Protein AF-A0A841CXB6-F1 (afdb_monomer)

Solvent-accessible surface area (backbone atoms only — not comparable to full-atom values): 12988 Å² total; per-residue (Å²): 138,82,82,77,81,77,76,77,78,80,71,72,50,75,74,55,55,37,54,49,45,29,52,53,25,43,50,50,24,47,52,32,46,51,52,44,37,52,47,44,74,73,41,39,69,55,50,54,52,48,56,69,70,42,79,84,60,82,83,46,85,61,47,62,57,48,52,51,51,52,50,52,50,52,51,37,52,51,47,30,51,52,27,46,53,46,25,51,51,32,44,50,56,33,47,51,54,50,32,51,71,49,69,41,73,70,57,70,60,71,66,40,52,79,38,73,73,48,44,75,52,45,63,64,54,52,52,52,51,49,42,59,55,38,64,68,66,88,85,52,61,64,66,49,53,51,49,51,48,51,27,51,50,35,48,51,49,48,51,44,50,70,63,45,46,76,77,71,55,70,102,76,75,85,53,97,80,69,62,45,74,64,53,51,50,39,52,49,51,28,46,52,36,50,52,49,54,54,49,52,49,53,49,41,44,52,52,49,54,52,50,63,71,67,53,75,76,80,75,80,72,79,79,76,79,79,128

Radius of gyration: 25.3 Å; Cα contacts (8 Å, |Δi|>4): 125; chains: 1; bounding box: 65×31×90 Å

Foldseek 3Di:
DDDDDDDPPPPPPPLRVLLVQLLVLLVQLLVLLVVLQVLLVVCVVVLVVVCVVCVPPCPDPVNVVVVVSVVVNVVSVVSNVVSVVSNVVSLLVSLQVLCVLLVHDSDCCVVVCVPVVSVLPSPLVSLVVSQVSLPDDPPCVVVLVVLSCQLSVLVVVLVCQQPVCVVPDDPPDRRVRSSHPVSSVSSVSNSVSSSVSSVSSSVSSVVVVVVVVPPPDPDPDPPPPDD

Structure (mmCIF, N/CA/C/O backbone):
data_AF-A0A841CXB6-F1
#
_entry.id   AF-A0A841CXB6-F1
#
loop_
_atom_site.group_PDB
_atom_site.id
_atom_site.type_symbol
_atom_site.label_atom_id
_atom_site.label_alt_id
_atom_site.label_comp_id
_atom_site.label_asym_id
_atom_site.label_entity_id
_atom_site.label_seq_id
_atom_site.pdbx_PDB_ins_code
_atom_site.Cartn_x
_atom_site.Cartn_y
_atom_site.Cartn_z
_atom_site.occupancy
_atom_site.B_iso_or_equiv
_atom_site.auth_seq_id
_atom_site.auth_comp_id
_atom_site.auth_asym_id
_atom_site.auth_atom_id
_atom_site.pdbx_PDB_model_num
ATOM 1 N N . MET A 1 1 ? 24.562 13.715 49.005 1.00 61.69 1 MET A N 1
ATOM 2 C CA . MET A 1 1 ? 24.557 13.765 47.526 1.00 61.69 1 MET A CA 1
ATOM 3 C C . MET A 1 1 ? 23.561 12.713 47.031 1.00 61.69 1 MET A C 1
ATOM 5 O O . MET A 1 1 ? 23.849 11.531 47.151 1.00 61.69 1 MET A O 1
ATOM 9 N N . ARG A 1 2 ? 22.333 13.095 46.642 1.00 52.81 2 ARG A N 1
ATOM 10 C CA . ARG A 1 2 ? 21.318 12.137 46.152 1.00 52.81 2 ARG A CA 1
ATOM 11 C C . ARG A 1 2 ? 21.554 11.886 44.654 1.00 52.81 2 ARG A C 1
ATOM 13 O O . ARG A 1 2 ? 21.648 12.871 43.925 1.00 52.81 2 ARG A O 1
ATOM 20 N N . PRO A 1 3 ? 21.646 10.629 44.188 1.00 60.81 3 PRO A N 1
ATOM 21 C CA . PRO A 1 3 ? 21.769 10.339 42.764 1.00 60.81 3 PRO A CA 1
ATOM 22 C C . PRO A 1 3 ? 20.497 10.769 42.024 1.00 60.81 3 PRO A C 1
ATOM 24 O O . PRO A 1 3 ? 19.381 10.568 42.509 1.00 60.81 3 PRO A O 1
ATOM 27 N N . ALA A 1 4 ? 20.680 11.399 40.863 1.00 63.72 4 ALA A N 1
ATOM 28 C CA . ALA A 1 4 ? 19.593 11.854 40.009 1.00 63.72 4 ALA A CA 1
ATOM 29 C C . ALA A 1 4 ? 18.746 10.659 39.523 1.00 63.72 4 ALA A C 1
ATOM 31 O O . ALA A 1 4 ? 19.309 9.615 39.180 1.00 63.72 4 ALA A O 1
ATOM 32 N N . PRO A 1 5 ? 17.407 10.787 39.468 1.00 62.31 5 PRO A N 1
ATOM 33 C CA . PRO A 1 5 ? 16.547 9.737 38.944 1.00 62.31 5 PRO A CA 1
ATOM 34 C C . PRO A 1 5 ? 16.865 9.508 37.464 1.00 62.31 5 PRO A C 1
ATOM 36 O O . PRO A 1 5 ? 16.773 10.417 36.638 1.00 62.31 5 PRO A O 1
ATOM 39 N N . SER A 1 6 ? 17.249 8.278 37.130 1.00 65.06 6 SER A N 1
ATOM 40 C CA . SER A 1 6 ? 17.442 7.843 35.755 1.00 65.06 6 SER A CA 1
ATOM 41 C C . SER A 1 6 ? 16.127 8.000 34.988 1.00 65.06 6 SER A C 1
ATOM 43 O O . SER A 1 6 ? 15.095 7.427 35.339 1.00 65.06 6 SER A O 1
ATOM 45 N N . LEU A 1 7 ? 16.158 8.824 33.936 1.00 57.62 7 LEU A N 1
ATOM 46 C CA . LEU A 1 7 ? 15.030 9.000 33.027 1.00 57.62 7 LEU A CA 1
ATOM 47 C C . LEU A 1 7 ? 14.594 7.622 32.502 1.00 57.62 7 LEU A C 1
ATOM 49 O O . LEU A 1 7 ? 15.432 6.878 31.981 1.00 57.62 7 LEU A O 1
ATOM 53 N N . PRO A 1 8 ? 13.304 7.258 32.599 1.00 51.31 8 PRO A N 1
ATOM 54 C CA . PRO A 1 8 ? 12.841 5.987 32.076 1.00 51.31 8 PRO A CA 1
ATOM 55 C C . PRO A 1 8 ? 13.079 5.960 30.563 1.00 51.31 8 PRO A C 1
ATOM 57 O O . PRO A 1 8 ? 12.505 6.764 29.823 1.00 51.31 8 PRO A O 1
ATOM 60 N N . LYS A 1 9 ? 13.914 5.018 30.091 1.00 51.12 9 LYS A N 1
ATOM 61 C CA . LYS A 1 9 ? 13.989 4.652 28.668 1.00 51.12 9 LYS A CA 1
ATOM 62 C C . LYS A 1 9 ? 12.552 4.413 28.211 1.00 51.12 9 LYS A C 1
ATOM 64 O O . LYS A 1 9 ? 11.915 3.469 28.678 1.00 51.12 9 LYS A O 1
ATOM 69 N N . ARG A 1 10 ? 12.026 5.281 27.336 1.00 46.78 10 ARG A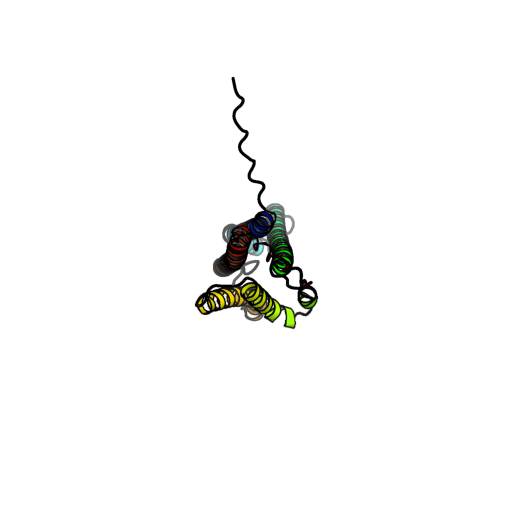 N 1
ATOM 70 C CA . ARG A 1 10 ? 10.719 5.088 26.693 1.00 46.78 10 ARG A CA 1
ATOM 71 C C . ARG A 1 10 ? 10.797 3.797 25.893 1.00 46.78 10 ARG A C 1
ATOM 73 O O . ARG A 1 10 ? 11.183 3.794 24.729 1.00 46.78 10 ARG A O 1
ATOM 80 N N . SER A 1 11 ? 10.445 2.688 26.527 1.00 47.75 11 SER A N 1
ATOM 81 C CA . SER A 1 11 ? 10.222 1.425 25.856 1.00 47.75 11 SER A CA 1
ATOM 82 C C . SER A 1 11 ? 9.078 1.659 24.877 1.00 47.75 11 SER A C 1
ATOM 84 O O . SER A 1 11 ? 7.925 1.874 25.260 1.00 47.75 11 SER A O 1
ATOM 86 N N . ALA A 1 12 ? 9.415 1.719 23.587 1.00 51.19 12 ALA A N 1
ATOM 87 C CA . ALA A 1 12 ? 8.428 1.840 22.531 1.00 51.19 12 ALA A CA 1
ATOM 88 C C . ALA A 1 12 ? 7.421 0.701 22.712 1.00 51.19 12 ALA A C 1
ATOM 90 O O . ALA A 1 12 ? 7.777 -0.486 22.653 1.00 51.19 12 ALA A O 1
ATOM 91 N N . SER A 1 13 ? 6.167 1.069 22.997 1.00 58.00 13 SER A N 1
ATOM 92 C CA . SER A 1 13 ? 5.100 0.087 23.174 1.00 58.00 13 SER A CA 1
ATOM 93 C C . SER A 1 13 ? 5.076 -0.844 21.953 1.00 58.00 13 SER A C 1
ATOM 95 O O . SER A 1 13 ? 5.336 -0.362 20.846 1.00 58.00 13 SER A O 1
ATOM 97 N N . P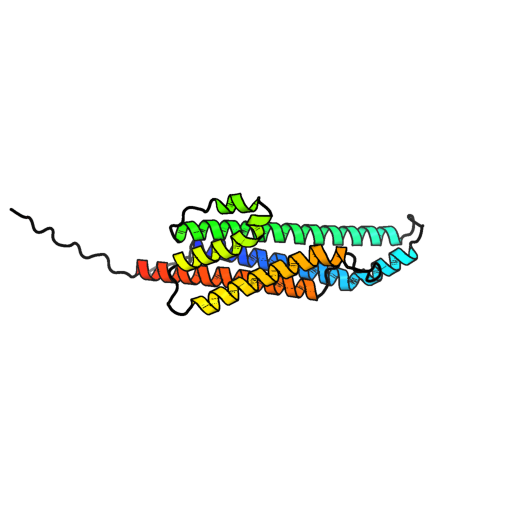RO A 1 14 ? 4.762 -2.143 22.105 1.00 60.53 14 PRO A N 1
ATOM 98 C CA . PRO A 1 14 ? 4.723 -3.089 20.983 1.00 60.53 14 PRO A CA 1
ATOM 99 C C . PRO A 1 14 ? 3.930 -2.572 19.764 1.00 60.53 14 PRO A C 1
ATOM 101 O O . PRO A 1 14 ? 4.287 -2.859 18.629 1.00 60.53 14 PRO A O 1
ATOM 104 N N . ARG A 1 15 ? 2.927 -1.711 20.010 1.00 62.69 15 ARG A N 1
ATOM 105 C CA . ARG A 1 15 ? 2.097 -1.002 19.016 1.00 62.69 15 ARG A CA 1
ATOM 106 C C . ARG A 1 15 ? 2.876 -0.061 18.092 1.00 62.69 15 ARG A C 1
ATOM 108 O O . ARG A 1 15 ? 2.552 0.052 16.920 1.00 62.69 15 ARG A O 1
ATOM 115 N N . GLY A 1 16 ? 3.871 0.645 18.630 1.00 62.12 16 GLY A N 1
ATOM 116 C CA . GLY A 1 16 ? 4.677 1.599 17.865 1.00 62.12 16 GLY A CA 1
ATOM 117 C C . GLY A 1 16 ? 5.715 0.910 16.985 1.00 62.12 16 GLY A C 1
ATOM 118 O O . GLY A 1 16 ? 6.019 1.415 15.912 1.00 62.12 16 GLY A O 1
ATOM 119 N N . ARG A 1 17 ? 6.208 -0.261 17.418 1.00 71.25 17 ARG A N 1
ATOM 120 C CA . ARG A 1 17 ? 7.244 -1.025 16.709 1.00 71.25 17 ARG A CA 1
ATOM 121 C C . ARG A 1 17 ? 6.738 -1.679 15.422 1.00 71.25 17 ARG A C 1
ATOM 123 O O . ARG A 1 17 ? 7.453 -1.667 14.426 1.00 71.25 17 ARG A O 1
ATOM 130 N N . SER A 1 18 ? 5.514 -2.214 15.414 1.00 76.88 18 SER A N 1
ATOM 131 C CA . SER A 1 18 ? 4.939 -2.792 14.190 1.00 76.88 18 SER A CA 1
ATOM 132 C C . SER A 1 18 ? 4.591 -1.716 13.159 1.00 76.88 18 SER A C 1
ATOM 134 O O . SER A 1 18 ? 4.922 -1.869 11.990 1.00 76.88 18 SER A O 1
ATOM 136 N N . ALA A 1 19 ? 4.011 -0.588 13.583 1.00 82.19 19 ALA A N 1
ATOM 137 C CA . ALA A 1 19 ? 3.725 0.531 12.682 1.00 82.19 19 ALA A CA 1
ATOM 138 C C . ALA A 1 19 ? 5.008 1.162 12.104 1.00 82.19 19 ALA A C 1
ATOM 140 O O . ALA A 1 19 ? 5.054 1.467 10.916 1.00 82.19 19 ALA A O 1
ATOM 141 N N . SER A 1 20 ? 6.075 1.307 12.904 1.00 81.06 20 SER A N 1
ATOM 142 C CA . SER A 1 20 ? 7.362 1.810 12.402 1.00 81.06 20 SER A CA 1
ATOM 143 C C . SER A 1 20 ? 8.006 0.876 11.380 1.00 81.06 20 SER A C 1
ATOM 145 O O . SER A 1 20 ? 8.629 1.361 10.442 1.00 81.06 20 SER A O 1
ATOM 147 N N . ALA A 1 21 ? 7.839 -0.442 11.536 1.00 84.62 21 ALA A N 1
ATOM 148 C CA . ALA A 1 21 ? 8.336 -1.413 10.565 1.00 84.62 21 ALA A CA 1
ATOM 149 C C . ALA A 1 21 ? 7.641 -1.257 9.203 1.00 84.62 21 ALA A C 1
ATOM 151 O O . ALA A 1 21 ? 8.316 -1.287 8.180 1.00 84.62 21 ALA A O 1
ATOM 152 N N . VAL A 1 22 ? 6.325 -1.002 9.187 1.00 84.44 22 VAL A N 1
ATOM 153 C CA . VAL A 1 22 ? 5.585 -0.711 7.946 1.00 84.44 22 VAL A CA 1
ATOM 154 C C . VAL A 1 22 ? 6.121 0.553 7.275 1.00 84.44 22 VAL A C 1
ATOM 156 O O . VAL A 1 22 ? 6.383 0.541 6.078 1.00 84.44 22 VAL A O 1
ATOM 159 N N . TYR A 1 23 ? 6.340 1.632 8.031 1.00 88.56 23 TYR A N 1
ATOM 160 C CA . TYR A 1 23 ? 6.874 2.873 7.458 1.00 88.56 23 TYR A CA 1
ATOM 161 C C . TYR A 1 23 ? 8.295 2.707 6.912 1.00 88.56 23 TYR A C 1
ATOM 163 O O . TYR A 1 23 ? 8.591 3.220 5.838 1.00 88.56 23 TYR A O 1
ATOM 171 N N . ALA A 1 24 ? 9.157 1.974 7.621 1.00 87.38 24 ALA A N 1
ATOM 172 C CA . ALA A 1 24 ? 10.512 1.687 7.162 1.00 87.38 24 ALA A CA 1
ATOM 173 C C . ALA A 1 24 ? 10.510 0.840 5.881 1.00 87.38 24 ALA A C 1
ATOM 175 O O . ALA A 1 24 ? 11.250 1.144 4.949 1.00 87.38 24 ALA A O 1
ATOM 176 N N . ALA A 1 25 ? 9.648 -0.179 5.810 1.00 86.25 25 ALA A N 1
ATOM 177 C CA . ALA A 1 25 ? 9.523 -1.024 4.628 1.00 86.25 25 ALA A CA 1
ATOM 178 C C . ALA A 1 25 ? 8.989 -0.241 3.416 1.00 86.25 25 ALA A C 1
ATOM 180 O O . ALA A 1 25 ? 9.591 -0.292 2.347 1.00 86.25 25 ALA A O 1
ATOM 181 N N . LEU A 1 26 ? 7.943 0.575 3.602 1.00 84.81 26 LEU A N 1
ATOM 182 C CA . LEU A 1 26 ? 7.412 1.446 2.546 1.00 84.81 26 LEU A CA 1
ATOM 183 C C . LEU A 1 26 ? 8.457 2.459 2.057 1.00 84.81 26 LEU A C 1
ATOM 185 O O . LEU A 1 26 ? 8.583 2.676 0.855 1.00 84.81 26 LEU A O 1
ATOM 189 N N . ALA A 1 27 ? 9.234 3.055 2.966 1.00 87.25 27 ALA A N 1
ATOM 190 C CA . ALA A 1 27 ? 10.311 3.973 2.598 1.00 87.25 27 ALA A CA 1
ATOM 191 C C . ALA A 1 27 ? 11.413 3.267 1.793 1.00 87.25 27 ALA A C 1
ATOM 193 O O . ALA A 1 27 ? 11.864 3.800 0.780 1.00 87.25 27 ALA A O 1
ATOM 194 N N . ALA A 1 28 ? 11.809 2.057 2.201 1.00 85.06 28 ALA A N 1
ATOM 195 C CA . ALA A 1 28 ? 12.778 1.247 1.469 1.00 85.06 28 ALA A CA 1
ATOM 196 C C . ALA A 1 28 ? 12.264 0.859 0.074 1.00 85.06 28 ALA A C 1
ATOM 198 O O . ALA A 1 28 ? 13.013 0.937 -0.895 1.00 85.06 28 ALA A O 1
ATOM 199 N N . GLN A 1 29 ? 10.982 0.506 -0.043 1.00 86.69 29 GLN A N 1
ATOM 200 C CA . GLN A 1 29 ? 10.341 0.190 -1.319 1.00 86.69 29 GLN A CA 1
ATOM 201 C C . GLN A 1 29 ? 10.316 1.398 -2.262 1.00 86.69 29 GLN A C 1
ATOM 203 O O . GLN A 1 29 ? 10.683 1.273 -3.431 1.00 86.69 29 GLN A O 1
ATOM 208 N N . VAL A 1 30 ? 9.922 2.575 -1.764 1.00 87.56 30 VAL A N 1
ATOM 209 C CA . VAL A 1 30 ? 9.949 3.814 -2.553 1.00 87.56 30 VAL A CA 1
ATOM 210 C C . VAL A 1 30 ? 11.377 4.132 -2.988 1.00 87.56 30 VAL A C 1
ATOM 212 O O . VAL A 1 30 ? 11.598 4.397 -4.162 1.00 87.56 30 VAL A O 1
ATOM 215 N N . ALA A 1 31 ? 12.359 4.040 -2.087 1.00 87.69 31 ALA A N 1
ATOM 216 C CA . ALA A 1 31 ? 13.760 4.289 -2.418 1.00 87.69 31 ALA A CA 1
ATOM 217 C C . ALA A 1 31 ? 14.293 3.324 -3.492 1.00 87.69 31 ALA A C 1
ATOM 219 O O . ALA A 1 31 ? 14.937 3.769 -4.440 1.00 87.69 31 ALA A O 1
ATOM 220 N N . ALA A 1 32 ? 13.986 2.027 -3.381 1.00 84.75 32 ALA A N 1
ATOM 221 C CA . ALA A 1 32 ? 14.370 1.024 -4.372 1.00 84.75 32 ALA A CA 1
ATOM 222 C C . ALA A 1 32 ? 13.720 1.290 -5.740 1.00 84.75 32 ALA A C 1
ATOM 224 O O . ALA A 1 32 ? 14.393 1.224 -6.766 1.00 84.75 32 ALA A O 1
ATOM 225 N N . THR A 1 33 ? 12.437 1.661 -5.754 1.00 84.25 33 THR A N 1
ATOM 226 C CA . THR A 1 33 ? 11.709 1.991 -6.991 1.00 84.25 33 THR A CA 1
ATOM 227 C C . THR A 1 33 ? 12.266 3.259 -7.639 1.00 84.25 33 THR A C 1
ATOM 229 O O . THR A 1 33 ? 12.516 3.278 -8.840 1.00 84.25 33 THR A O 1
ATOM 232 N N . THR A 1 34 ? 12.535 4.304 -6.852 1.00 86.31 34 THR A N 1
ATOM 233 C CA . THR A 1 34 ? 13.183 5.530 -7.339 1.00 86.31 34 THR A CA 1
ATOM 234 C C . THR A 1 34 ? 14.554 5.225 -7.931 1.00 86.31 34 THR A C 1
ATOM 236 O O . THR A 1 34 ? 14.869 5.719 -9.009 1.00 86.31 34 THR A O 1
ATOM 239 N N . ALA A 1 35 ? 15.364 4.397 -7.264 1.00 84.75 35 ALA A N 1
ATOM 240 C CA . ALA A 1 35 ? 16.677 4.007 -7.770 1.00 84.75 35 ALA A CA 1
ATOM 241 C C . ALA A 1 35 ? 16.579 3.279 -9.119 1.00 84.75 35 ALA A C 1
ATOM 243 O O . ALA A 1 35 ? 17.378 3.553 -10.012 1.00 84.75 35 ALA A O 1
ATOM 244 N N . LEU A 1 36 ? 15.581 2.406 -9.286 1.00 83.62 36 LEU A N 1
ATOM 245 C CA . LEU A 1 36 ? 15.319 1.706 -10.542 1.00 83.62 36 LEU A CA 1
ATOM 246 C C . LEU A 1 36 ? 14.917 2.679 -11.665 1.00 83.62 36 LEU A C 1
ATOM 248 O O . LEU A 1 36 ? 15.513 2.638 -12.735 1.00 83.62 36 LEU A O 1
ATOM 252 N N . VAL A 1 37 ? 13.995 3.612 -11.402 1.00 83.06 37 VAL A N 1
ATOM 253 C CA . VAL A 1 37 ? 13.560 4.620 -12.392 1.00 83.06 37 VAL A CA 1
ATOM 254 C C . VAL A 1 37 ? 14.691 5.577 -12.770 1.00 83.06 37 VAL A C 1
ATOM 256 O O . VAL A 1 37 ? 14.871 5.894 -13.943 1.00 83.06 37 VAL A O 1
ATOM 259 N N . VAL A 1 38 ? 15.502 6.017 -11.803 1.00 83.38 38 VAL A N 1
ATOM 260 C CA . VAL A 1 38 ? 16.687 6.844 -12.082 1.00 83.38 38 VAL A CA 1
ATOM 261 C C . VAL A 1 38 ? 17.711 6.060 -12.902 1.00 83.38 38 VAL A C 1
ATOM 263 O O . VAL A 1 38 ? 18.292 6.611 -13.834 1.00 83.38 38 VAL A O 1
ATOM 266 N N . PHE A 1 39 ? 17.923 4.777 -12.595 1.00 80.00 39 PHE A N 1
ATOM 267 C CA . PHE A 1 39 ? 18.812 3.925 -13.380 1.00 80.00 39 PHE A CA 1
ATOM 268 C C . PHE A 1 39 ? 18.330 3.805 -14.830 1.00 80.00 39 PHE A C 1
ATOM 270 O O . PHE A 1 39 ? 19.135 3.983 -15.744 1.00 80.00 39 PHE A O 1
ATOM 277 N N . GLU A 1 40 ? 17.032 3.584 -15.054 1.00 77.19 40 GLU A N 1
ATOM 278 C CA . GLU A 1 40 ? 16.455 3.569 -16.402 1.00 77.19 40 GLU A CA 1
ATOM 279 C C . GLU A 1 40 ? 16.613 4.907 -17.123 1.00 77.19 40 GLU A C 1
ATOM 281 O O . GLU A 1 40 ? 17.065 4.926 -18.264 1.00 77.19 40 GLU A O 1
ATOM 286 N N . ALA A 1 41 ? 16.324 6.027 -16.459 1.00 75.31 41 ALA A N 1
ATOM 287 C CA . ALA A 1 41 ? 16.434 7.350 -17.069 1.00 75.31 41 ALA A CA 1
ATOM 288 C C . ALA A 1 41 ? 17.880 7.697 -17.467 1.00 75.31 41 ALA A C 1
ATOM 290 O O . ALA A 1 41 ? 18.112 8.330 -18.492 1.00 75.31 41 ALA A O 1
ATOM 291 N N . VAL A 1 42 ? 18.867 7.273 -16.669 1.00 76.19 42 VAL A N 1
ATOM 292 C CA . VAL A 1 42 ? 20.286 7.588 -16.902 1.00 76.19 42 VAL A CA 1
ATOM 293 C C . VAL A 1 42 ? 20.947 6.614 -17.882 1.00 76.19 42 VAL A C 1
ATOM 295 O O . VAL A 1 42 ? 21.841 7.006 -18.632 1.00 76.19 42 VAL A O 1
ATOM 298 N N . ARG A 1 43 ? 20.564 5.331 -17.869 1.00 69.62 43 ARG A N 1
ATOM 299 C CA . ARG A 1 43 ? 21.250 4.274 -18.636 1.00 69.62 43 ARG A CA 1
ATOM 300 C C . ARG A 1 43 ? 20.428 3.671 -19.768 1.00 69.62 43 ARG A C 1
ATOM 302 O O . ARG A 1 43 ? 21.036 3.043 -20.630 1.00 69.62 43 ARG A O 1
ATOM 309 N N . GLY A 1 44 ? 19.114 3.878 -19.814 1.00 63.25 44 GLY A N 1
ATOM 310 C CA . GLY A 1 44 ? 18.228 3.326 -20.843 1.00 63.25 44 GLY A CA 1
ATOM 311 C C . GLY A 1 44 ? 18.619 3.768 -22.252 1.00 63.25 44 GLY A C 1
ATOM 312 O O . GLY A 1 44 ? 18.807 2.927 -23.126 1.00 63.25 44 GLY A O 1
ATOM 313 N N . GLU A 1 45 ? 18.887 5.062 -22.453 1.00 61.81 45 GLU A N 1
ATOM 314 C CA . GLU A 1 45 ? 19.333 5.570 -23.760 1.00 61.81 45 GLU A CA 1
ATOM 315 C C . GLU A 1 45 ? 20.710 5.058 -24.188 1.00 61.81 45 GLU A C 1
ATOM 317 O O . GLU A 1 45 ? 21.002 4.959 -25.382 1.00 61.81 45 GLU A O 1
ATOM 322 N N . ARG A 1 46 ? 21.586 4.774 -23.219 1.00 62.69 46 ARG A N 1
ATOM 323 C CA . ARG A 1 46 ? 22.926 4.256 -23.493 1.00 62.69 46 ARG A CA 1
ATOM 324 C C . ARG A 1 46 ? 22.873 2.766 -23.821 1.00 62.69 46 ARG A C 1
ATOM 326 O O . ARG A 1 46 ? 23.505 2.360 -24.786 1.00 62.69 46 ARG A O 1
ATOM 333 N N . LEU A 1 47 ? 22.064 1.990 -23.095 1.00 62.00 47 LEU A N 1
ATOM 334 C CA . LEU A 1 47 ? 21.820 0.578 -23.395 1.00 62.00 47 LEU A CA 1
ATOM 335 C C . LEU A 1 47 ? 21.134 0.398 -24.753 1.00 62.00 47 LEU A C 1
ATOM 337 O O . LEU A 1 47 ? 21.550 -0.457 -25.522 1.00 62.00 47 LEU A O 1
ATOM 341 N N . ALA A 1 48 ? 20.125 1.212 -25.075 1.00 61.62 48 ALA A N 1
ATOM 342 C CA . ALA A 1 48 ? 19.427 1.141 -26.359 1.00 61.62 48 ALA A CA 1
ATOM 343 C C . ALA A 1 48 ? 20.363 1.451 -27.541 1.00 61.62 48 ALA A C 1
ATOM 345 O O . ALA A 1 48 ? 20.340 0.747 -28.550 1.00 61.62 48 ALA A O 1
ATOM 346 N N . ARG A 1 49 ? 21.239 2.457 -27.395 1.00 62.97 49 ARG A N 1
ATOM 347 C CA . ARG A 1 49 ? 22.274 2.775 -28.392 1.00 62.97 49 ARG A CA 1
ATOM 348 C C . ARG A 1 49 ? 23.341 1.691 -28.504 1.00 62.97 49 ARG A C 1
ATOM 350 O O . ARG A 1 49 ? 23.740 1.362 -29.613 1.00 62.97 49 ARG A O 1
ATOM 357 N N . GLU A 1 50 ? 23.790 1.130 -27.384 1.00 62.09 50 GLU A N 1
ATOM 358 C CA . GLU A 1 50 ? 24.792 0.061 -27.376 1.00 62.09 50 GLU A CA 1
ATOM 359 C C . GLU A 1 50 ? 24.223 -1.248 -27.950 1.00 62.09 50 GLU A C 1
ATOM 361 O O . GLU A 1 50 ? 24.912 -1.873 -28.740 1.00 62.09 50 GLU A O 1
ATOM 366 N N . ILE A 1 51 ? 22.964 -1.619 -27.677 1.00 61.47 51 ILE A N 1
ATOM 367 C CA . ILE A 1 51 ? 22.288 -2.794 -28.272 1.00 61.47 51 ILE A C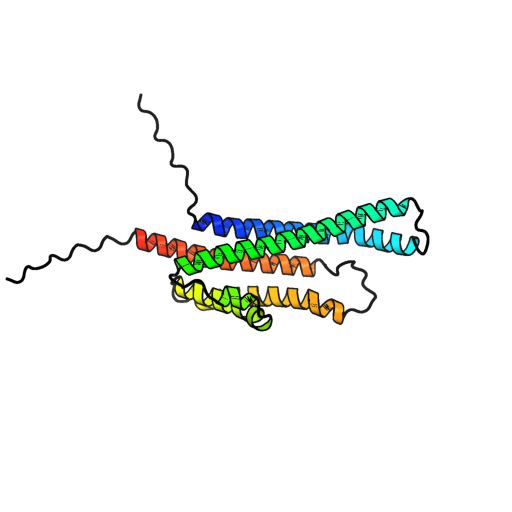A 1
ATOM 368 C C . ILE A 1 51 ? 22.086 -2.621 -29.784 1.00 61.47 51 ILE A C 1
ATOM 370 O O . ILE A 1 51 ? 22.311 -3.563 -30.540 1.00 61.47 51 ILE A O 1
ATOM 374 N N . ALA A 1 52 ? 21.708 -1.421 -30.237 1.00 63.03 52 ALA A N 1
ATOM 375 C CA . ALA A 1 52 ? 21.610 -1.116 -31.665 1.00 63.03 52 ALA A CA 1
ATOM 376 C C . ALA A 1 52 ? 22.983 -1.141 -32.364 1.00 63.03 52 ALA A C 1
ATOM 378 O O . ALA A 1 52 ? 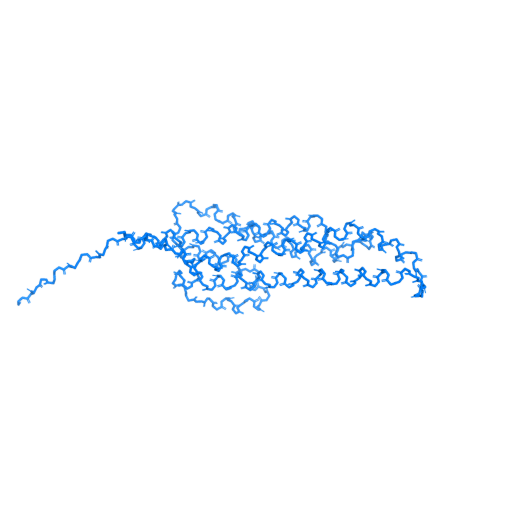23.071 -1.520 -33.529 1.00 63.03 52 ALA A O 1
ATOM 379 N N . ALA A 1 53 ? 24.053 -0.768 -31.652 1.00 63.69 53 ALA A N 1
ATOM 380 C CA . ALA A 1 53 ? 25.424 -0.821 -32.153 1.00 63.69 53 ALA A CA 1
ATOM 381 C C . ALA A 1 53 ? 26.041 -2.231 -32.097 1.00 63.69 53 ALA A C 1
ATOM 383 O O . ALA A 1 53 ? 26.901 -2.542 -32.913 1.00 63.69 53 ALA A O 1
ATOM 384 N N . LEU A 1 54 ? 25.611 -3.088 -31.162 1.00 61.94 54 LEU A N 1
ATOM 385 C CA . LEU A 1 54 ? 26.186 -4.419 -30.937 1.00 61.94 54 LEU A CA 1
ATOM 386 C C . LEU A 1 54 ? 25.702 -5.498 -31.906 1.00 61.94 54 LEU A C 1
ATOM 388 O O . LEU A 1 54 ? 26.079 -6.640 -31.684 1.00 61.94 54 LEU A O 1
ATOM 392 N N . GLY A 1 55 ? 24.867 -5.180 -32.905 1.00 55.84 55 GLY A N 1
ATOM 393 C CA . GLY A 1 55 ? 24.117 -6.109 -33.768 1.00 55.84 55 GLY A CA 1
ATOM 394 C C . GLY A 1 55 ? 24.889 -7.293 -34.384 1.00 55.84 55 GLY A C 1
ATOM 395 O O . GLY A 1 55 ? 25.026 -7.362 -35.600 1.00 55.84 55 GLY A O 1
ATOM 396 N N . GLY A 1 56 ? 25.337 -8.245 -33.559 1.00 55.25 56 GLY A N 1
ATOM 397 C CA . GLY A 1 56 ? 26.047 -9.469 -33.925 1.00 55.25 56 GLY A CA 1
ATOM 398 C C . GLY A 1 56 ? 27.384 -9.751 -33.217 1.00 55.25 56 GLY A C 1
ATOM 399 O O . GLY A 1 56 ? 27.805 -10.901 -33.269 1.00 55.25 56 GLY A O 1
ATOM 400 N N . ASP A 1 57 ? 28.043 -8.795 -32.545 1.00 54.44 57 ASP A N 1
ATOM 401 C CA . ASP A 1 57 ? 29.446 -8.968 -32.100 1.00 54.44 57 ASP A CA 1
ATOM 402 C C . ASP A 1 57 ? 29.593 -9.097 -30.568 1.00 54.44 57 ASP A C 1
ATOM 404 O O . ASP A 1 57 ? 29.589 -8.119 -29.817 1.00 54.44 57 ASP A O 1
ATOM 408 N N . THR A 1 58 ? 29.718 -10.336 -30.081 1.00 56.19 58 THR A N 1
ATOM 409 C CA . THR A 1 58 ? 29.762 -10.686 -28.645 1.00 56.19 58 THR A CA 1
ATOM 410 C C . THR A 1 58 ? 31.127 -10.511 -27.964 1.00 56.19 58 THR A C 1
ATOM 412 O O . THR A 1 58 ? 31.189 -10.552 -26.738 1.00 56.19 58 THR A O 1
ATOM 415 N N . GLU A 1 59 ? 32.209 -10.291 -28.719 1.00 60.28 59 GLU A N 1
ATOM 416 C CA . GLU A 1 59 ? 33.592 -10.175 -28.202 1.00 60.28 59 GLU A CA 1
ATOM 417 C C . GLU A 1 59 ? 34.063 -8.715 -28.014 1.00 60.28 59 GLU A C 1
ATOM 419 O O . GLU A 1 59 ? 35.188 -8.456 -27.586 1.00 60.28 59 GLU A O 1
ATOM 424 N N . ALA A 1 60 ? 33.217 -7.724 -28.318 1.00 61.34 60 ALA A N 1
ATOM 425 C CA . ALA A 1 60 ? 33.595 -6.318 -28.211 1.00 61.34 60 ALA A CA 1
ATOM 426 C C . ALA A 1 60 ? 33.819 -5.886 -26.738 1.00 61.34 60 ALA A C 1
ATOM 428 O O . ALA A 1 60 ? 33.037 -6.265 -25.863 1.00 61.34 60 ALA A O 1
ATOM 429 N N . PRO A 1 61 ? 34.783 -4.986 -26.439 1.00 60.22 61 PRO A N 1
ATOM 430 C CA . PRO A 1 61 ? 35.021 -4.448 -25.088 1.00 60.22 61 PRO A CA 1
ATOM 431 C C . PRO A 1 61 ? 33.783 -3.825 -24.407 1.00 60.22 61 PRO A C 1
ATOM 433 O O . PRO A 1 61 ? 33.735 -3.697 -23.183 1.00 60.22 61 PRO A O 1
ATOM 436 N N . GLY A 1 62 ? 32.763 -3.450 -25.188 1.00 58.31 62 GLY A N 1
ATOM 437 C CA . GLY A 1 62 ? 31.467 -2.972 -24.696 1.00 58.31 62 GLY A CA 1
ATOM 438 C C . GLY A 1 62 ? 30.599 -4.050 -24.030 1.00 58.31 62 GLY A C 1
ATOM 439 O O . GLY A 1 62 ? 29.782 -3.719 -23.172 1.00 58.31 62 GLY A O 1
ATOM 440 N N . ALA A 1 63 ? 30.807 -5.336 -24.333 1.00 58.84 63 ALA A N 1
ATOM 441 C CA . ALA A 1 63 ? 30.020 -6.442 -23.781 1.00 58.84 63 ALA A CA 1
ATOM 442 C C . ALA A 1 63 ? 30.186 -6.581 -22.256 1.00 58.84 63 ALA A C 1
ATOM 444 O O . ALA A 1 63 ? 29.221 -6.852 -21.542 1.00 58.84 63 ALA A O 1
ATOM 445 N N . GLN A 1 64 ? 31.382 -6.308 -21.722 1.00 60.91 64 GLN A N 1
ATOM 446 C CA . GLN A 1 64 ? 31.645 -6.356 -20.279 1.00 60.91 64 GLN A CA 1
ATOM 447 C C . GLN A 1 64 ? 30.958 -5.205 -19.521 1.00 60.91 64 GLN A C 1
ATOM 449 O O . GLN A 1 64 ? 30.471 -5.381 -18.402 1.00 60.91 64 GLN A O 1
ATOM 454 N N . VAL A 1 65 ? 30.868 -4.026 -20.148 1.00 62.66 65 VAL A N 1
ATOM 455 C CA . VAL A 1 65 ? 30.134 -2.865 -19.615 1.00 62.66 65 VAL A CA 1
ATOM 456 C C . VAL A 1 65 ? 28.627 -3.135 -19.622 1.00 62.66 65 VAL A C 1
ATOM 458 O O . VAL A 1 65 ? 27.939 -2.806 -18.649 1.00 62.66 65 VAL A O 1
ATOM 461 N N . LEU A 1 66 ? 28.134 -3.793 -20.674 1.00 63.25 66 LEU A N 1
ATOM 462 C CA . LEU A 1 66 ? 26.744 -4.220 -20.805 1.00 63.25 66 LEU A CA 1
ATOM 463 C C . LEU A 1 66 ? 26.378 -5.287 -19.762 1.00 63.25 66 LEU A C 1
ATOM 465 O O . LEU A 1 66 ? 25.359 -5.152 -19.086 1.00 63.25 66 LEU A O 1
ATOM 469 N N . ALA A 1 67 ? 27.240 -6.286 -19.549 1.00 68.00 67 ALA A N 1
ATOM 470 C CA . ALA A 1 67 ? 27.062 -7.307 -18.515 1.00 68.00 67 ALA A CA 1
ATOM 471 C C . ALA A 1 67 ? 27.024 -6.697 -17.100 1.00 68.00 67 ALA A C 1
ATOM 473 O O . ALA A 1 67 ? 26.169 -7.054 -16.284 1.00 68.00 67 ALA A O 1
ATOM 474 N N . GLY A 1 68 ? 27.891 -5.719 -16.813 1.00 72.06 68 GLY A N 1
ATOM 475 C CA . GLY A 1 68 ? 27.874 -4.984 -15.546 1.00 72.06 68 GLY A CA 1
ATOM 476 C C . GLY A 1 68 ? 26.581 -4.189 -15.338 1.00 72.06 68 GLY A C 1
ATOM 477 O O . GLY A 1 68 ? 25.977 -4.253 -14.267 1.00 72.06 68 GLY A O 1
ATOM 478 N N . ALA A 1 69 ? 26.110 -3.481 -16.367 1.00 67.94 69 ALA A N 1
ATOM 479 C CA . ALA A 1 69 ? 24.859 -2.726 -16.307 1.00 67.94 69 ALA A CA 1
ATOM 480 C C . ALA A 1 69 ? 23.631 -3.641 -16.153 1.00 67.94 69 ALA A C 1
ATOM 482 O O . ALA A 1 69 ? 22.765 -3.352 -15.327 1.00 67.94 69 ALA A O 1
ATOM 483 N N . ALA A 1 70 ? 23.588 -4.763 -16.876 1.00 71.38 70 ALA A N 1
ATO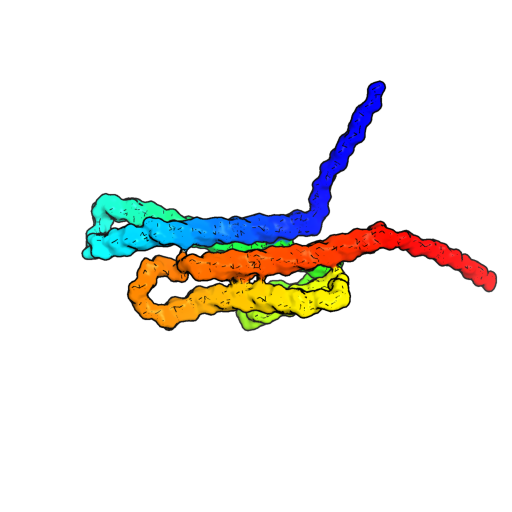M 484 C CA . ALA A 1 70 ? 22.536 -5.770 -16.753 1.00 71.38 70 ALA A CA 1
ATOM 485 C C . ALA A 1 70 ? 22.506 -6.398 -15.349 1.00 71.38 70 ALA A C 1
ATOM 487 O O . ALA A 1 70 ? 21.432 -6.585 -14.779 1.00 71.38 70 ALA A O 1
ATOM 488 N N . THR A 1 71 ? 23.674 -6.650 -14.748 1.00 78.62 71 THR A N 1
ATOM 489 C CA . THR A 1 71 ? 23.775 -7.160 -13.371 1.00 78.62 71 THR A CA 1
ATOM 490 C C . THR A 1 71 ? 23.246 -6.140 -12.360 1.00 78.62 71 THR A C 1
ATOM 492 O O . THR A 1 71 ? 22.445 -6.493 -11.498 1.00 78.62 71 THR A O 1
ATOM 495 N N . VAL A 1 72 ? 23.640 -4.864 -12.468 1.00 78.56 72 VAL A N 1
ATOM 496 C CA . VAL A 1 72 ? 23.138 -3.794 -11.582 1.00 78.56 72 VAL A CA 1
ATOM 497 C C . VAL A 1 72 ? 21.625 -3.646 -11.708 1.00 78.56 72 VAL A C 1
ATOM 499 O O . VAL A 1 72 ? 20.927 -3.563 -10.700 1.00 78.56 72 VAL A O 1
ATOM 502 N N . PHE A 1 73 ? 21.110 -3.665 -12.933 1.00 74.31 73 PHE A N 1
ATOM 503 C CA . PHE A 1 73 ? 19.680 -3.636 -13.196 1.00 74.31 73 PHE A CA 1
ATOM 504 C C . PHE A 1 73 ? 18.950 -4.827 -12.556 1.00 74.31 73 PHE A C 1
ATOM 506 O O . PHE A 1 73 ? 17.989 -4.626 -11.814 1.00 74.31 73 PHE A O 1
ATOM 513 N N . ALA A 1 74 ? 19.441 -6.055 -12.753 1.00 79.25 74 ALA A N 1
ATOM 514 C CA . ALA A 1 74 ? 18.866 -7.252 -12.142 1.00 79.25 74 ALA A CA 1
ATOM 515 C C . ALA A 1 74 ? 18.869 -7.174 -10.605 1.00 79.25 74 ALA A C 1
ATOM 517 O O . ALA A 1 74 ? 17.880 -7.529 -9.963 1.00 79.25 74 ALA A O 1
ATOM 518 N N . LEU A 1 75 ? 19.945 -6.651 -10.007 1.00 82.62 75 LEU A N 1
ATOM 519 C CA . LEU A 1 75 ? 20.032 -6.418 -8.565 1.00 82.62 75 LEU A CA 1
ATOM 520 C C . LEU A 1 75 ? 19.017 -5.374 -8.081 1.00 82.62 75 LEU A C 1
ATOM 522 O O . LEU A 1 75 ? 18.411 -5.573 -7.031 1.00 82.62 75 LEU A O 1
ATOM 526 N N . LEU A 1 76 ? 18.792 -4.291 -8.832 1.00 80.69 76 LEU A N 1
ATOM 527 C CA . LEU A 1 76 ? 17.779 -3.282 -8.500 1.00 80.69 76 LEU A CA 1
ATOM 528 C C . LEU A 1 76 ? 16.359 -3.853 -8.583 1.00 80.69 76 LEU A C 1
ATOM 530 O O . LEU A 1 76 ? 15.552 -3.599 -7.690 1.00 80.69 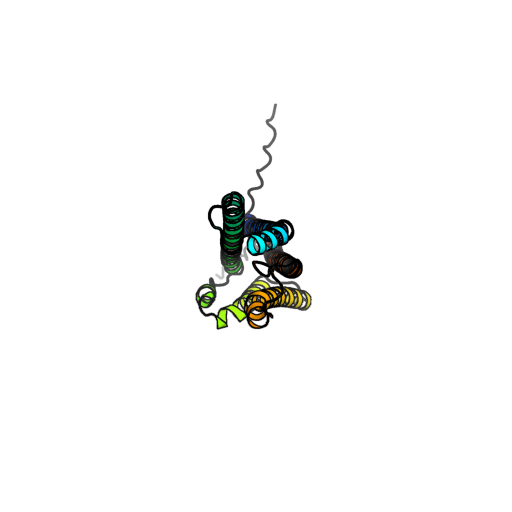76 LEU A O 1
ATOM 534 N N . VAL A 1 77 ? 16.066 -4.671 -9.599 1.00 79.69 77 VAL A N 1
ATOM 535 C CA . VAL A 1 77 ? 14.780 -5.377 -9.726 1.00 79.69 77 VAL A CA 1
ATOM 536 C C . VAL A 1 77 ? 14.574 -6.345 -8.558 1.00 79.69 77 VAL A C 1
ATOM 538 O O . VAL A 1 77 ? 13.525 -6.318 -7.912 1.00 79.69 77 VAL A O 1
ATOM 541 N N . LEU A 1 78 ? 15.583 -7.156 -8.227 1.00 82.44 78 LEU A N 1
ATOM 542 C CA . LEU A 1 78 ? 15.550 -8.059 -7.071 1.00 82.44 78 LEU A CA 1
ATOM 543 C C . LEU A 1 78 ? 15.350 -7.295 -5.758 1.00 82.44 78 LEU A C 1
ATOM 545 O O . LEU A 1 78 ? 14.560 -7.718 -4.914 1.00 82.44 78 LEU A O 1
ATOM 549 N N . LEU A 1 79 ? 16.016 -6.151 -5.589 1.00 81.81 79 LEU A N 1
ATOM 550 C CA . LEU A 1 79 ? 15.869 -5.296 -4.414 1.00 81.81 79 LEU A CA 1
ATOM 551 C C . LEU A 1 79 ? 14.461 -4.688 -4.321 1.00 81.81 79 LEU A C 1
ATOM 553 O O . LEU A 1 79 ? 13.866 -4.674 -3.241 1.00 81.81 79 LEU A O 1
ATOM 557 N N . ALA A 1 80 ? 13.897 -4.218 -5.435 1.00 77.50 80 ALA A N 1
ATOM 558 C CA . ALA A 1 80 ? 12.528 -3.708 -5.492 1.00 77.50 80 ALA A CA 1
ATOM 559 C C . ALA A 1 80 ? 11.501 -4.807 -5.156 1.00 77.50 80 ALA A C 1
ATOM 561 O O . ALA A 1 80 ? 10.575 -4.585 -4.371 1.00 77.50 80 ALA A O 1
ATOM 562 N N . ALA A 1 81 ? 11.701 -6.024 -5.668 1.00 77.62 81 ALA A N 1
ATOM 563 C CA . ALA A 1 81 ? 10.868 -7.177 -5.336 1.00 77.62 81 ALA A CA 1
ATOM 564 C C . ALA A 1 81 ? 10.980 -7.553 -3.847 1.00 77.62 81 ALA A C 1
ATOM 566 O O . ALA A 1 81 ? 9.966 -7.711 -3.163 1.00 77.62 81 ALA A O 1
ATOM 567 N N . ALA A 1 82 ? 12.203 -7.625 -3.314 1.00 79.38 82 ALA A N 1
ATOM 568 C CA . ALA A 1 82 ? 12.458 -7.959 -1.915 1.00 79.38 82 ALA A CA 1
ATOM 569 C C . ALA A 1 82 ? 11.862 -6.921 -0.952 1.00 79.38 82 ALA A C 1
ATOM 571 O O . ALA A 1 82 ? 11.223 -7.284 0.037 1.00 79.38 82 ALA A O 1
ATOM 572 N N . THR A 1 83 ? 12.017 -5.628 -1.247 1.00 78.81 83 THR A N 1
ATOM 573 C CA . THR A 1 83 ? 11.427 -4.549 -0.438 1.00 78.81 83 THR A CA 1
ATOM 574 C C . THR A 1 83 ? 9.902 -4.547 -0.512 1.00 78.81 83 THR A C 1
ATOM 576 O O . THR A 1 83 ? 9.252 -4.351 0.512 1.00 78.81 83 THR A O 1
ATOM 579 N N . THR A 1 84 ? 9.312 -4.868 -1.666 1.00 78.62 84 THR A N 1
ATOM 580 C CA . THR A 1 84 ? 7.857 -5.046 -1.805 1.00 78.62 84 THR A CA 1
ATOM 581 C C . THR A 1 84 ? 7.345 -6.215 -0.957 1.00 78.62 84 THR A C 1
ATOM 583 O O . THR A 1 84 ? 6.365 -6.068 -0.223 1.00 78.62 84 THR A O 1
ATOM 586 N N . ALA A 1 85 ? 8.031 -7.361 -0.988 1.00 78.00 85 ALA A N 1
ATOM 587 C CA . ALA A 1 85 ? 7.693 -8.513 -0.152 1.00 78.00 85 ALA A CA 1
ATOM 588 C C . ALA A 1 85 ? 7.827 -8.190 1.347 1.00 78.00 85 ALA A C 1
ATOM 590 O O . ALA A 1 85 ? 6.954 -8.544 2.144 1.00 78.00 85 ALA A O 1
ATOM 591 N N . ALA A 1 86 ? 8.877 -7.458 1.731 1.00 79.06 86 ALA A N 1
ATOM 592 C CA . ALA A 1 86 ? 9.069 -6.990 3.099 1.00 79.06 86 ALA A CA 1
ATOM 593 C C . ALA A 1 86 ? 7.954 -6.026 3.544 1.00 79.06 86 ALA A C 1
ATOM 595 O O . ALA A 1 86 ? 7.436 -6.174 4.653 1.00 79.06 86 ALA A O 1
ATOM 596 N N . SER A 1 87 ? 7.531 -5.090 2.684 1.00 78.12 87 SER A N 1
ATOM 597 C CA . SER A 1 87 ? 6.385 -4.202 2.932 1.00 78.12 87 SER A CA 1
ATOM 598 C C . SER A 1 87 ? 5.100 -4.988 3.161 1.00 78.12 87 SER A C 1
ATOM 600 O O . SER A 1 87 ? 4.392 -4.733 4.138 1.00 78.12 87 SER A O 1
ATOM 602 N N . ALA A 1 88 ? 4.820 -5.979 2.311 1.00 79.50 88 ALA A N 1
ATOM 603 C CA . ALA A 1 88 ? 3.649 -6.836 2.454 1.00 79.50 88 ALA A CA 1
ATOM 604 C C . ALA A 1 88 ? 3.680 -7.610 3.781 1.00 79.50 88 ALA A C 1
ATOM 606 O O . ALA A 1 88 ? 2.713 -7.576 4.542 1.00 79.50 88 ALA A O 1
ATOM 607 N N . ALA A 1 89 ? 4.809 -8.241 4.114 1.00 81.62 89 ALA A N 1
ATOM 608 C CA . ALA A 1 89 ? 4.967 -8.978 5.364 1.00 81.62 89 ALA A CA 1
ATOM 609 C C . ALA A 1 89 ? 4.814 -8.069 6.596 1.00 81.62 89 ALA A C 1
ATOM 611 O O . ALA A 1 89 ? 4.074 -8.400 7.525 1.00 81.62 89 ALA A O 1
ATOM 612 N N . ALA A 1 90 ? 5.459 -6.897 6.597 1.00 82.94 90 ALA A N 1
ATOM 613 C CA . ALA A 1 90 ? 5.347 -5.922 7.679 1.00 82.94 90 ALA A CA 1
ATOM 614 C C . ALA A 1 90 ? 3.897 -5.450 7.864 1.00 82.94 90 ALA A C 1
ATOM 616 O O . ALA A 1 90 ? 3.408 -5.372 8.995 1.00 82.94 90 ALA A O 1
ATOM 617 N N . TYR A 1 91 ? 3.196 -5.185 6.759 1.00 81.56 91 TYR A N 1
ATOM 618 C CA . TYR A 1 91 ? 1.790 -4.800 6.766 1.00 81.56 91 TYR A CA 1
ATOM 619 C C . TYR A 1 91 ? 0.897 -5.905 7.342 1.00 81.56 91 TYR A C 1
ATOM 621 O O . TYR A 1 91 ? 0.073 -5.633 8.215 1.00 81.56 91 TYR A O 1
ATOM 629 N N . LEU A 1 92 ? 1.097 -7.161 6.931 1.00 83.44 92 LEU A N 1
ATOM 630 C CA . LEU A 1 92 ? 0.342 -8.305 7.446 1.00 83.44 92 LEU A CA 1
ATOM 631 C C . LEU A 1 92 ? 0.567 -8.534 8.943 1.00 83.44 92 LEU A C 1
ATOM 633 O O . LEU A 1 92 ? -0.387 -8.754 9.692 1.00 83.44 92 LEU A O 1
ATOM 637 N N . VAL A 1 93 ? 1.819 -8.448 9.399 1.00 85.12 93 VAL A N 1
ATOM 638 C CA . VAL A 1 93 ? 2.167 -8.568 10.822 1.00 85.12 93 VAL A CA 1
ATOM 639 C C . VAL A 1 93 ? 1.512 -7.448 11.630 1.00 85.12 93 VAL A C 1
ATOM 641 O O . VAL A 1 93 ? 0.952 -7.700 12.703 1.00 85.12 93 VAL A O 1
ATOM 644 N N . TRP A 1 94 ? 1.540 -6.214 11.117 1.00 88.19 94 TRP A N 1
ATOM 645 C CA . TRP A 1 94 ? 0.840 -5.092 11.736 1.00 88.19 94 TRP A CA 1
ATOM 646 C C . TRP A 1 94 ? -0.673 -5.336 11.796 1.00 88.19 94 TRP A C 1
ATOM 648 O O . TRP A 1 94 ? -1.260 -5.184 12.869 1.00 88.19 94 TRP A O 1
ATOM 658 N N . LEU A 1 95 ? -1.288 -5.778 10.696 1.00 84.50 95 LEU A N 1
ATOM 659 C CA . LEU A 1 95 ? -2.727 -6.021 10.595 1.00 84.50 95 LEU A CA 1
ATOM 660 C C . LEU A 1 95 ? -3.186 -7.100 11.581 1.00 84.50 95 LEU A C 1
ATOM 662 O O . LEU A 1 95 ? -4.120 -6.876 12.351 1.00 84.50 95 LEU A O 1
ATOM 666 N N . ALA A 1 96 ? -2.479 -8.231 11.635 1.00 83.31 96 ALA A N 1
ATOM 667 C CA . ALA A 1 96 ? -2.764 -9.305 12.583 1.00 83.31 96 ALA A CA 1
ATOM 668 C C . ALA A 1 96 ? -2.650 -8.828 14.043 1.00 83.31 96 ALA A C 1
ATOM 670 O O . ALA A 1 96 ? -3.446 -9.216 14.902 1.00 83.31 96 ALA A O 1
ATOM 671 N N . GLY A 1 97 ? -1.679 -7.959 14.342 1.00 83.69 97 GLY A N 1
ATOM 672 C CA . GLY A 1 97 ? -1.552 -7.326 15.654 1.00 83.69 97 GLY A CA 1
ATOM 673 C C . GLY A 1 97 ? -2.695 -6.353 15.969 1.00 83.69 97 GLY A C 1
ATOM 674 O O . GLY A 1 97 ? -3.172 -6.309 17.109 1.00 83.69 97 GLY A O 1
ATOM 675 N N . ALA A 1 98 ? -3.148 -5.597 14.968 1.00 84.31 98 ALA A N 1
ATOM 676 C CA . ALA A 1 98 ? -4.223 -4.621 15.089 1.00 84.31 98 ALA A CA 1
ATOM 677 C C . ALA A 1 98 ? -5.598 -5.288 15.275 1.00 84.31 98 ALA A C 1
ATOM 679 O O . ALA A 1 98 ? -6.368 -4.837 16.124 1.00 84.31 98 ALA A O 1
ATOM 680 N N . GLU A 1 99 ? -5.883 -6.386 14.566 1.00 84.06 99 GLU A N 1
ATOM 681 C CA . GLU A 1 99 ? -7.104 -7.190 14.739 1.00 84.06 99 GLU A CA 1
ATOM 682 C C . GLU A 1 99 ? -7.219 -7.738 16.166 1.00 84.06 99 GLU A C 1
ATOM 684 O O . GLU A 1 99 ? -8.238 -7.534 16.830 1.00 84.06 99 GLU A O 1
ATOM 689 N N . ARG A 1 100 ? -6.140 -8.345 16.685 1.00 82.38 100 ARG A N 1
ATOM 690 C CA . ARG A 1 100 ? -6.092 -8.845 18.072 1.00 82.38 100 ARG A CA 1
ATOM 691 C C . ARG A 1 100 ? -6.390 -7.738 19.084 1.00 82.38 100 ARG A C 1
ATOM 693 O O . ARG A 1 100 ? -7.075 -7.973 20.075 1.00 82.38 100 ARG A O 1
ATOM 700 N N . HIS A 1 101 ? -5.898 -6.524 18.837 1.00 78.94 101 HIS A N 1
ATOM 701 C CA . HIS A 1 101 ? -6.150 -5.370 19.704 1.00 78.94 101 HIS A CA 1
ATOM 702 C C . HIS A 1 101 ? -7.598 -4.887 19.672 1.00 78.94 101 HIS A C 1
ATOM 704 O O . HIS A 1 101 ? -8.115 -4.439 20.696 1.00 78.94 101 HIS A O 1
ATOM 710 N N . ALA A 1 102 ? -8.244 -4.975 18.515 1.00 81.06 102 ALA A N 1
ATOM 711 C CA . ALA A 1 102 ? -9.652 -4.647 18.356 1.00 81.06 102 ALA A CA 1
ATOM 712 C C . ALA A 1 102 ? -10.587 -5.744 18.909 1.00 81.06 102 ALA A C 1
ATOM 714 O O . ALA A 1 102 ? -11.804 -5.597 18.839 1.00 81.06 102 ALA A O 1
ATOM 715 N N . GLY A 1 103 ? -10.041 -6.835 19.467 1.00 78.12 103 GLY A N 1
ATOM 716 C CA . GLY A 1 103 ? -10.819 -7.982 19.942 1.00 78.12 103 GLY A CA 1
ATOM 717 C C . GLY A 1 103 ? -11.385 -8.836 18.807 1.00 78.12 103 GLY A C 1
ATOM 718 O O . GLY A 1 103 ? -12.262 -9.666 19.037 1.00 78.12 103 GLY A O 1
ATOM 719 N N . LEU A 1 104 ? -10.896 -8.641 17.581 1.00 78.69 104 LEU A N 1
ATOM 720 C CA . LEU A 1 104 ? -11.274 -9.447 16.432 1.00 78.69 104 LEU A CA 1
ATOM 721 C C . LEU A 1 104 ? -10.471 -10.752 16.460 1.00 78.69 104 LEU A C 1
ATOM 723 O O . LEU A 1 104 ? -9.269 -10.762 16.743 1.00 78.69 104 LEU A O 1
ATOM 727 N N . ARG A 1 105 ? -11.128 -11.876 16.151 1.00 71.62 105 ARG A N 1
ATOM 728 C CA . ARG A 1 105 ? -10.405 -13.115 15.836 1.00 71.62 105 ARG A CA 1
ATOM 729 C C . ARG A 1 105 ? -9.582 -12.860 14.578 1.00 71.62 105 ARG A C 1
ATOM 731 O O . ARG A 1 105 ? -10.153 -12.372 13.605 1.00 71.62 105 ARG A O 1
ATOM 738 N N . ALA A 1 106 ? -8.289 -13.206 14.622 1.00 64.56 106 ALA A N 1
ATOM 739 C CA . ALA A 1 106 ? -7.388 -13.106 13.474 1.00 64.56 106 ALA A CA 1
ATOM 740 C C . ALA A 1 106 ? -8.100 -13.682 12.247 1.00 64.56 106 ALA A C 1
ATOM 742 O O . ALA A 1 106 ? -8.510 -14.850 12.257 1.00 64.56 106 ALA A O 1
ATOM 743 N N . SER A 1 107 ? -8.385 -12.830 11.269 1.00 61.16 107 SER A N 1
ATOM 744 C CA . SER A 1 107 ? -9.355 -13.181 10.247 1.00 61.16 107 SER A CA 1
ATOM 745 C C . SER A 1 107 ? -8.799 -14.317 9.386 1.00 61.16 107 SER A C 1
ATOM 747 O O . SER A 1 107 ? -7.698 -14.237 8.847 1.00 61.16 107 SER A O 1
ATOM 749 N N . ARG A 1 108 ? -9.590 -15.384 9.187 1.00 57.53 108 ARG A N 1
ATOM 750 C CA . ARG A 1 108 ? -9.314 -16.420 8.166 1.00 57.53 108 ARG A CA 1
ATOM 751 C C . ARG A 1 108 ? -9.183 -15.823 6.754 1.00 57.53 108 ARG A C 1
ATOM 753 O O . ARG A 1 108 ? -8.725 -16.498 5.845 1.00 57.53 108 ARG A O 1
ATOM 760 N N . ALA A 1 109 ? -9.551 -14.556 6.573 1.00 53.91 109 ALA A N 1
ATOM 761 C CA . ALA A 1 109 ? -9.335 -13.794 5.353 1.00 53.91 109 ALA A CA 1
ATOM 762 C C . ALA A 1 109 ? -7.845 -13.585 5.017 1.00 53.91 109 ALA A C 1
ATOM 764 O O . ALA A 1 109 ? -7.529 -13.472 3.839 1.00 53.91 109 ALA A O 1
ATOM 765 N N . LEU A 1 110 ? -6.932 -13.643 5.999 1.00 59.66 110 LEU A N 1
ATOM 766 C CA . LEU A 1 110 ? -5.487 -13.763 5.744 1.00 59.66 110 LEU A CA 1
ATOM 767 C C . LEU A 1 110 ? -5.143 -15.032 4.946 1.00 59.66 110 LEU A C 1
ATOM 769 O O . LEU A 1 110 ? -4.244 -15.004 4.118 1.00 59.66 110 LEU A O 1
ATOM 773 N N . ALA A 1 111 ? -5.876 -16.133 5.151 1.00 59.56 111 ALA A N 1
ATOM 774 C CA . ALA A 1 111 ? -5.753 -17.333 4.318 1.00 59.56 111 ALA A CA 1
ATOM 775 C C . ALA A 1 111 ? -6.491 -17.175 2.973 1.00 59.56 111 ALA A C 1
ATOM 777 O O . ALA A 1 111 ? -6.087 -17.749 1.968 1.00 59.56 111 ALA A O 1
ATOM 778 N N . GLY A 1 112 ? -7.541 -16.347 2.935 1.00 55.28 112 GLY A N 1
ATOM 779 C CA . GLY A 1 112 ? -8.268 -15.985 1.714 1.00 55.28 112 GLY A CA 1
ATOM 780 C C . GLY A 1 112 ? -7.478 -15.110 0.732 1.00 55.28 112 GLY A C 1
ATOM 781 O O . GLY A 1 112 ? -7.864 -15.033 -0.430 1.00 55.28 112 GLY A O 1
ATOM 782 N N . TRP A 1 113 ? -6.360 -14.504 1.153 1.00 58.62 113 TRP A N 1
ATOM 783 C CA . TRP A 1 113 ? -5.428 -13.785 0.266 1.00 58.62 113 TRP A CA 1
ATOM 784 C C . TRP A 1 113 ? -4.815 -14.669 -0.828 1.00 58.62 113 TRP A C 1
ATOM 786 O O . TRP A 1 113 ? -4.394 -14.151 -1.857 1.00 58.62 113 TRP A O 1
ATOM 796 N N . PHE A 1 114 ? -4.818 -15.994 -0.653 1.00 57.81 114 PHE A N 1
ATOM 797 C CA . PHE A 1 114 ? -4.369 -16.940 -1.680 1.00 57.81 114 PHE A CA 1
ATOM 798 C C . PHE A 1 114 ? -5.415 -17.206 -2.773 1.00 57.81 114 PHE A C 1
ATOM 800 O O . PHE A 1 114 ? -5.111 -17.883 -3.751 1.00 57.81 114 PHE A O 1
ATOM 807 N N . VAL A 1 115 ? -6.635 -16.672 -2.642 1.00 65.19 115 VAL A N 1
ATOM 808 C CA . VAL A 1 115 ? -7.658 -16.737 -3.692 1.00 65.19 115 VAL A CA 1
ATOM 809 C C . VAL A 1 115 ? -7.613 -15.425 -4.486 1.00 65.19 115 VAL A C 1
ATOM 811 O O . VAL A 1 115 ? -8.002 -14.390 -3.940 1.00 65.19 115 VAL A O 1
ATOM 814 N N . PRO A 1 116 ? -7.195 -15.432 -5.767 1.00 61.44 116 PRO A N 1
ATOM 815 C CA . PRO A 1 116 ? -6.912 -14.213 -6.534 1.00 61.44 116 PRO A CA 1
ATOM 816 C C . PRO A 1 116 ? -8.067 -13.204 -6.555 1.00 61.44 116 PRO A C 1
ATOM 818 O O . PRO A 1 116 ? -7.857 -12.007 -6.390 1.00 61.44 116 PRO A O 1
ATOM 821 N N . VAL A 1 117 ? -9.303 -13.693 -6.689 1.00 58.72 117 VAL A N 1
ATOM 822 C CA . VAL A 1 117 ? -10.504 -12.846 -6.746 1.00 58.72 117 VAL A CA 1
ATOM 823 C C . VAL A 1 117 ? -10.845 -12.257 -5.377 1.00 58.72 117 VAL A C 1
ATOM 825 O O . VAL A 1 117 ? -11.187 -11.082 -5.271 1.00 58.72 117 VAL A O 1
ATOM 828 N N . LEU A 1 118 ? -10.708 -13.040 -4.302 1.00 63.25 118 LEU A N 1
ATOM 829 C CA . LEU A 1 118 ? -10.939 -12.533 -2.948 1.00 63.25 118 LEU A CA 1
ATOM 830 C C . LEU A 1 118 ? -9.842 -11.552 -2.528 1.00 63.25 118 LEU A C 1
ATOM 832 O O . LEU A 1 118 ? -10.131 -10.607 -1.796 1.00 63.25 118 LEU A O 1
ATOM 836 N N . ASN A 1 119 ? -8.620 -11.712 -3.039 1.00 71.88 119 ASN A N 1
ATOM 837 C CA . ASN A 1 119 ? -7.514 -10.785 -2.812 1.00 71.88 119 ASN A CA 1
ATOM 838 C C . ASN A 1 119 ? -7.812 -9.361 -3.331 1.00 71.88 119 ASN A C 1
ATOM 840 O O . ASN A 1 119 ? -7.295 -8.391 -2.787 1.00 71.88 119 ASN A O 1
ATOM 844 N N . LEU A 1 120 ? -8.713 -9.210 -4.312 1.00 72.81 120 LEU A N 1
ATOM 845 C CA . LEU A 1 120 ? -9.117 -7.904 -4.850 1.00 72.81 120 LEU A CA 1
ATOM 846 C C . LEU A 1 120 ? -10.156 -7.154 -3.996 1.00 72.81 120 LEU A C 1
ATOM 848 O O . LEU A 1 120 ? -10.437 -5.988 -4.249 1.00 72.81 120 LEU A O 1
ATOM 852 N N . VAL A 1 121 ? -10.782 -7.794 -3.009 1.00 75.88 121 VAL A N 1
ATOM 853 C CA . VAL A 1 121 ? -11.847 -7.148 -2.208 1.00 75.88 121 VAL A CA 1
ATOM 854 C C . VAL A 1 121 ? -11.602 -7.300 -0.709 1.00 75.88 121 VAL A C 1
ATOM 856 O O . VAL A 1 121 ? -12.058 -6.483 0.092 1.00 75.88 121 VAL A O 1
ATOM 859 N N . ALA A 1 122 ? -10.834 -8.310 -0.303 1.00 75.94 122 ALA A N 1
ATOM 860 C CA . ALA A 1 122 ? -10.499 -8.551 1.091 1.00 75.94 122 ALA A CA 1
ATOM 861 C C . ALA A 1 122 ? -9.779 -7.365 1.765 1.00 75.94 122 ALA A C 1
ATOM 863 O O . ALA A 1 122 ? -10.193 -7.012 2.874 1.00 75.94 122 ALA A O 1
ATOM 864 N N . PRO A 1 123 ? -8.771 -6.703 1.153 1.00 77.50 123 PRO A N 1
ATOM 865 C CA . PRO A 1 123 ? -8.030 -5.635 1.825 1.00 77.50 123 PRO A CA 1
ATOM 866 C C . PRO A 1 123 ? -8.900 -4.460 2.312 1.00 77.50 123 PRO A C 1
ATOM 868 O O . PRO A 1 123 ? -8.850 -4.158 3.511 1.00 77.50 123 PRO A O 1
ATOM 871 N N . PRO A 1 124 ? -9.755 -3.824 1.478 1.00 83.75 124 PRO A N 1
ATOM 872 C CA . PRO A 1 124 ? -10.592 -2.725 1.953 1.00 83.75 124 PRO A CA 1
ATOM 873 C C . PRO A 1 124 ? -11.634 -3.180 2.983 1.00 83.75 124 PRO A C 1
ATOM 875 O O . PRO A 1 124 ? -11.872 -2.485 3.970 1.00 83.75 124 PRO A O 1
ATOM 878 N N . VAL A 1 125 ? -12.216 -4.373 2.825 1.00 84.56 125 VAL A N 1
ATOM 879 C CA . VAL A 1 125 ? -13.221 -4.890 3.770 1.00 84.56 125 VAL A CA 1
ATOM 880 C C . VAL A 1 125 ? -12.616 -5.149 5.152 1.00 84.56 125 VAL A C 1
ATOM 882 O O . VAL A 1 125 ? -13.248 -4.844 6.167 1.00 84.56 125 VAL A O 1
ATOM 885 N N . LEU A 1 126 ? -11.399 -5.697 5.216 1.00 84.38 126 LEU A N 1
ATOM 886 C CA . LEU A 1 126 ? -10.704 -5.953 6.479 1.00 84.38 126 LEU A CA 1
ATOM 887 C C . LEU A 1 126 ? -10.337 -4.659 7.198 1.00 84.38 126 LEU A C 1
ATOM 889 O O . LEU A 1 126 ? -10.608 -4.528 8.394 1.00 84.38 126 LEU A O 1
ATOM 893 N N . LEU A 1 127 ? -9.792 -3.683 6.471 1.00 87.25 127 LEU A N 1
ATOM 894 C CA . LEU A 1 127 ? -9.468 -2.380 7.039 1.00 87.25 127 LEU A CA 1
ATOM 895 C C . LEU A 1 127 ? -10.710 -1.644 7.538 1.00 87.25 127 LEU A C 1
ATOM 897 O O . LEU A 1 127 ? -10.673 -1.083 8.631 1.00 87.25 127 LEU A O 1
ATOM 901 N N . ASP A 1 128 ? -11.818 -1.665 6.795 1.00 88.25 128 ASP A N 1
ATOM 902 C CA . ASP A 1 128 ? -13.060 -1.023 7.232 1.00 88.25 128 ASP A CA 1
ATOM 903 C C . ASP A 1 128 ? -13.636 -1.678 8.499 1.00 88.25 128 ASP A C 1
ATOM 905 O O . ASP A 1 128 ? -14.051 -0.988 9.435 1.00 88.25 128 ASP A O 1
ATOM 909 N N . ARG A 1 129 ? -13.609 -3.016 8.580 1.00 87.12 129 ARG A N 1
ATOM 910 C CA . ARG A 1 129 ? -14.009 -3.751 9.793 1.00 87.12 129 ARG A CA 1
ATOM 911 C C . ARG A 1 129 ? -13.122 -3.391 10.980 1.00 87.12 129 ARG A C 1
ATOM 913 O O . ARG A 1 129 ? -13.635 -3.131 12.068 1.00 87.12 129 ARG A O 1
ATOM 920 N N . LEU A 1 130 ? -11.809 -3.351 10.769 1.00 88.31 130 LEU A N 1
ATOM 921 C CA . LEU A 1 130 ? -10.837 -2.993 11.795 1.00 88.31 130 LEU A CA 1
ATOM 922 C C . LEU A 1 130 ? -11.007 -1.542 12.264 1.00 88.31 130 LEU A C 1
ATOM 924 O O . LEU A 1 130 ? -10.941 -1.267 13.465 1.00 88.31 130 LEU A O 1
ATOM 928 N N . TRP A 1 131 ? -11.260 -0.616 11.340 1.00 90.50 131 TRP A N 1
ATOM 929 C CA . TRP A 1 131 ? -11.544 0.781 11.651 1.00 90.50 131 TRP A CA 1
ATOM 930 C C . TRP A 1 131 ? -12.809 0.910 12.495 1.00 90.50 131 TRP A C 1
ATOM 932 O O . TRP A 1 131 ? -12.753 1.518 13.562 1.00 90.50 131 TRP A O 1
ATOM 942 N N . ARG A 1 132 ? -13.912 0.256 12.100 1.00 88.06 132 ARG A N 1
ATOM 943 C CA . ARG A 1 132 ? -15.155 0.218 12.890 1.00 88.06 132 ARG A CA 1
ATOM 944 C C . ARG A 1 132 ? -14.934 -0.363 14.287 1.00 88.06 132 ARG A C 1
ATOM 946 O O . ARG A 1 132 ? -15.367 0.234 15.270 1.00 88.06 132 ARG A O 1
ATOM 953 N N . ALA A 1 133 ? -14.212 -1.478 14.389 1.00 87.50 133 ALA A N 1
ATOM 954 C CA . ALA A 1 133 ? -13.913 -2.130 15.666 1.00 87.50 133 ALA A CA 1
ATOM 955 C C . ALA A 1 133 ? -12.985 -1.294 16.571 1.00 87.50 133 ALA A C 1
ATOM 957 O O . ALA A 1 133 ? -12.988 -1.455 17.790 1.00 87.50 133 ALA A O 1
ATOM 958 N N . SER A 1 134 ? -12.221 -0.362 15.994 1.00 85.25 134 SER A N 1
ATOM 959 C CA . SER A 1 134 ? -11.358 0.564 16.740 1.00 85.25 134 SER A CA 1
ATOM 960 C C . SER A 1 134 ? -12.124 1.718 17.413 1.00 85.25 134 SER A C 1
ATOM 962 O O . SER A 1 134 ? -11.513 2.481 18.161 1.00 85.25 134 SER A O 1
ATOM 964 N N . GLY A 1 135 ? -13.441 1.843 17.193 1.00 85.12 135 GLY A N 1
ATOM 965 C CA . GLY A 1 135 ? -14.308 2.835 17.845 1.00 85.12 135 GLY A CA 1
ATOM 966 C C . GLY A 1 135 ? -14.072 4.275 17.370 1.00 85.12 135 GLY A C 1
ATOM 967 O O . GLY A 1 135 ? -13.659 5.120 18.169 1.00 85.12 135 GLY A O 1
ATOM 968 N N . PRO A 1 136 ? -14.291 4.576 16.079 1.00 86.12 136 PRO A N 1
ATOM 969 C CA . PRO A 1 136 ? -14.029 5.892 15.517 1.00 86.12 136 PRO A CA 1
ATOM 970 C C . PRO A 1 136 ? -15.061 6.936 15.985 1.00 86.12 136 PRO A C 1
ATOM 972 O O . PRO A 1 136 ? -16.210 6.587 16.263 1.00 86.12 136 PRO A O 1
ATOM 975 N N . PRO A 1 137 ? -14.690 8.229 16.048 1.00 84.75 137 PRO A N 1
ATOM 976 C CA . PRO A 1 137 ? -15.634 9.307 16.337 1.00 84.75 137 PRO A CA 1
ATOM 977 C C . PRO A 1 137 ? -16.745 9.407 15.280 1.00 84.75 137 PRO A C 1
ATOM 979 O O . PRO A 1 137 ? -16.511 9.147 14.096 1.00 84.75 137 PRO A O 1
ATOM 982 N N . ALA A 1 138 ? -17.935 9.855 15.693 1.00 84.69 138 ALA A N 1
ATOM 983 C CA . ALA A 1 138 ? -19.022 10.176 14.767 1.00 84.69 138 ALA A CA 1
ATOM 984 C C . ALA A 1 138 ? -18.563 11.216 13.721 1.00 84.69 138 ALA A C 1
ATOM 986 O O . ALA A 1 138 ? -17.782 12.113 14.030 1.00 84.69 138 ALA A O 1
ATOM 987 N N . GLY A 1 139 ? -19.009 11.067 12.469 1.00 85.31 139 GLY A N 1
ATOM 988 C CA . GLY A 1 139 ? -18.659 11.970 11.359 1.00 85.31 139 GLY A CA 1
ATOM 989 C C . GLY A 1 139 ? -17.354 11.650 10.611 1.00 85.31 139 GLY A C 1
ATOM 990 O O . GLY A 1 139 ? -17.141 12.160 9.519 1.00 85.31 139 GLY A O 1
ATOM 991 N N . GLN A 1 140 ? -16.507 10.743 11.111 1.00 87.62 140 GLN A N 1
ATOM 992 C CA . GLN A 1 140 ? -15.228 10.391 10.459 1.00 87.62 140 GLN A CA 1
ATOM 993 C C . GLN A 1 140 ? -15.358 9.365 9.317 1.00 87.62 140 GLN A C 1
ATOM 995 O O . GLN A 1 140 ? -14.359 8.995 8.700 1.00 87.62 140 GLN A O 1
ATOM 1000 N N . ARG A 1 141 ? -16.575 8.882 9.028 1.00 88.31 141 ARG A N 1
ATOM 1001 C CA . ARG A 1 141 ? -16.796 7.797 8.059 1.00 88.31 141 ARG A CA 1
ATOM 1002 C C . ARG A 1 141 ? -16.498 8.220 6.623 1.00 88.31 141 ARG A C 1
ATOM 1004 O O . ARG A 1 141 ? -15.829 7.472 5.928 1.00 88.31 141 ARG A O 1
ATOM 1011 N N . GLY A 1 142 ? -16.939 9.410 6.209 1.00 89.88 142 GLY A N 1
ATOM 1012 C CA . GLY A 1 142 ? -16.715 9.923 4.851 1.00 89.88 142 GLY A CA 1
ATOM 1013 C C . GLY A 1 142 ? -15.226 10.048 4.498 1.00 89.88 142 GLY A C 1
ATOM 1014 O O . GLY A 1 142 ? -14.780 9.401 3.547 1.00 89.88 142 GLY A O 1
ATOM 1015 N N . PRO A 1 143 ? -14.428 10.790 5.294 1.00 90.94 143 PRO A N 1
ATOM 1016 C CA . PRO A 1 143 ? -12.985 10.902 5.076 1.00 90.94 143 PRO A CA 1
ATOM 1017 C C . PRO A 1 143 ? -12.262 9.549 5.096 1.00 90.94 143 PRO A C 1
ATOM 1019 O O . PRO A 1 143 ? -11.368 9.320 4.286 1.00 90.94 143 PRO A O 1
ATOM 1022 N N . TRP A 1 144 ? -12.669 8.630 5.980 1.00 91.25 144 TRP A N 1
ATOM 1023 C CA . TRP A 1 144 ? -12.119 7.272 6.035 1.00 91.25 144 TRP A CA 1
ATOM 1024 C C . TRP A 1 144 ? -12.398 6.476 4.756 1.00 91.25 144 TRP A C 1
ATOM 1026 O O . TRP A 1 144 ? -11.475 5.907 4.175 1.00 91.25 144 TRP A O 1
ATOM 1036 N N . THR A 1 145 ? -13.648 6.457 4.287 1.00 90.31 145 THR A N 1
ATOM 1037 C CA . THR A 1 145 ? -14.011 5.729 3.065 1.00 90.31 145 THR A CA 1
ATOM 1038 C C . THR A 1 145 ? -13.332 6.310 1.832 1.00 90.31 145 THR A C 1
ATOM 1040 O O . THR A 1 145 ? -12.896 5.547 0.978 1.00 90.31 145 THR A O 1
ATOM 1043 N N . ALA A 1 146 ? -13.180 7.637 1.761 1.00 90.06 146 ALA A N 1
ATOM 1044 C CA . ALA A 1 146 ? -12.462 8.295 0.674 1.00 90.06 146 ALA A CA 1
ATOM 1045 C C . ALA A 1 146 ? -10.973 7.923 0.678 1.00 90.06 146 ALA A C 1
ATOM 1047 O O . ALA A 1 146 ? -10.431 7.567 -0.364 1.00 90.06 146 ALA A O 1
ATOM 1048 N N . LEU A 1 147 ? -10.326 7.931 1.851 1.00 91.38 147 LEU A N 1
ATOM 1049 C CA . LEU A 1 147 ? -8.932 7.507 1.996 1.00 91.38 147 LEU A CA 1
ATOM 1050 C C . LEU A 1 147 ? -8.739 6.044 1.579 1.00 91.38 147 LEU A C 1
ATOM 1052 O O . LEU A 1 147 ? -7.803 5.724 0.850 1.00 91.38 147 LEU A O 1
ATOM 1056 N N . LEU A 1 148 ? -9.631 5.164 2.036 1.00 89.44 148 LEU A N 1
ATOM 1057 C CA . LEU A 1 148 ? -9.575 3.738 1.740 1.00 89.44 148 LEU A CA 1
ATOM 1058 C C . LEU A 1 148 ? -9.798 3.458 0.249 1.00 89.44 148 LEU A C 1
ATOM 1060 O O . LEU A 1 148 ? -9.070 2.658 -0.336 1.00 89.44 148 LEU A O 1
ATOM 1064 N N . ALA A 1 149 ? -10.769 4.137 -0.365 1.00 87.81 149 ALA A N 1
ATOM 1065 C CA . ALA A 1 149 ? -11.036 4.042 -1.794 1.00 87.81 149 ALA A CA 1
ATOM 1066 C C . ALA A 1 149 ? -9.860 4.578 -2.617 1.00 87.81 149 ALA A C 1
ATOM 1068 O O . ALA A 1 149 ? -9.419 3.903 -3.539 1.00 87.81 149 ALA A O 1
ATOM 1069 N N . ALA A 1 150 ? -9.306 5.740 -2.258 1.00 88.94 150 ALA A N 1
ATOM 1070 C CA . ALA A 1 150 ? -8.147 6.314 -2.938 1.00 88.94 150 ALA A CA 1
ATOM 1071 C C . ALA A 1 150 ? -6.932 5.380 -2.868 1.00 88.94 150 ALA A C 1
ATOM 1073 O O . ALA A 1 150 ? -6.286 5.130 -3.883 1.00 88.94 150 ALA A O 1
ATOM 1074 N N . TRP A 1 151 ? -6.650 4.819 -1.687 1.00 90.06 151 TRP A N 1
ATOM 1075 C CA . TRP A 1 151 ? -5.581 3.835 -1.511 1.00 90.06 151 TRP A CA 1
ATOM 1076 C C . TRP A 1 151 ? -5.797 2.620 -2.415 1.00 90.06 151 TRP A C 1
ATOM 1078 O O . TRP A 1 151 ? -4.913 2.253 -3.189 1.00 90.06 151 TRP A O 1
ATOM 1088 N N . TRP A 1 152 ? -6.992 2.036 -2.362 1.00 88.69 152 TRP A N 1
ATOM 1089 C CA . TRP A 1 152 ? -7.312 0.830 -3.112 1.00 88.69 152 TRP A CA 1
ATOM 1090 C C . TRP A 1 152 ? -7.271 1.053 -4.628 1.00 88.69 152 TRP A C 1
ATOM 1092 O O . TRP A 1 152 ? -6.636 0.287 -5.349 1.00 88.69 152 TRP A O 1
ATOM 1102 N N . LEU A 1 153 ? -7.870 2.143 -5.113 1.00 86.69 153 LEU A N 1
ATOM 1103 C CA . LEU A 1 153 ? -7.854 2.511 -6.528 1.00 86.69 153 LEU A CA 1
ATOM 1104 C C . LEU A 1 153 ? -6.441 2.831 -7.023 1.00 86.69 153 LEU A C 1
ATOM 1106 O O . LEU A 1 153 ? -6.111 2.466 -8.145 1.00 86.69 153 LEU A O 1
ATOM 1110 N N . SER A 1 154 ? -5.586 3.448 -6.198 1.00 84.81 154 SER A N 1
ATOM 1111 C CA . SER A 1 154 ? -4.183 3.687 -6.570 1.00 84.81 154 SER A CA 1
ATOM 1112 C C . SER A 1 154 ? -3.410 2.380 -6.769 1.00 84.81 154 SER A C 1
ATOM 1114 O O . SER A 1 154 ? -2.633 2.255 -7.713 1.00 84.81 154 SER A O 1
ATOM 1116 N N . TRP A 1 155 ? -3.670 1.372 -5.931 1.00 84.19 155 TRP A N 1
ATOM 1117 C CA . TRP A 1 155 ? -3.064 0.051 -6.067 1.00 84.19 155 TRP A CA 1
ATOM 1118 C C . TRP A 1 155 ? -3.611 -0.709 -7.280 1.00 84.19 155 TRP A C 1
ATOM 1120 O O . TRP A 1 155 ? -2.835 -1.295 -8.030 1.00 84.19 155 TRP A O 1
ATOM 1130 N N . LEU A 1 156 ? -4.924 -0.647 -7.528 1.00 84.38 156 LEU A N 1
ATOM 1131 C CA . LEU A 1 156 ? -5.526 -1.224 -8.733 1.00 84.38 156 LEU A CA 1
ATOM 1132 C C . LEU A 1 156 ? -5.013 -0.555 -10.010 1.00 84.38 156 LEU A C 1
ATOM 1134 O O . LEU A 1 156 ? -4.759 -1.248 -10.988 1.00 84.38 156 LEU A O 1
ATOM 1138 N N . 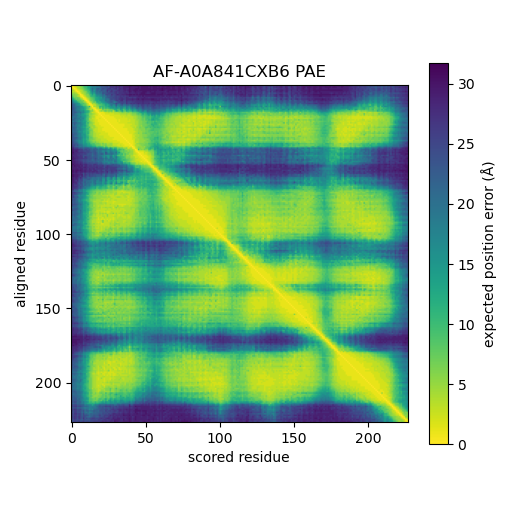GLY A 1 157 ? -4.824 0.766 -9.995 1.00 81.12 157 GLY A N 1
ATOM 1139 C CA . GLY A 1 157 ? -4.214 1.505 -11.097 1.00 81.12 157 GLY A CA 1
ATOM 1140 C C . GLY A 1 157 ? -2.783 1.043 -11.369 1.00 81.12 157 GLY A C 1
ATOM 1141 O O . GLY A 1 157 ? -2.428 0.824 -12.522 1.00 81.12 157 GLY A O 1
ATOM 1142 N N . LEU A 1 158 ? -1.991 0.806 -10.317 1.00 77.38 158 LEU A N 1
ATOM 1143 C CA . LEU A 1 158 ? -0.649 0.235 -10.443 1.00 77.38 158 LEU A CA 1
ATOM 1144 C C . LEU A 1 158 ? -0.689 -1.175 -11.054 1.00 77.38 158 LEU A C 1
ATOM 1146 O O . LEU A 1 158 ? 0.053 -1.468 -11.987 1.00 77.38 158 LEU A O 1
ATOM 1150 N N . LEU A 1 159 ? -1.578 -2.039 -10.554 1.00 77.69 159 LEU A N 1
ATOM 1151 C CA . LEU A 1 159 ? -1.729 -3.409 -11.043 1.00 77.69 159 LEU A CA 1
ATOM 1152 C C . LEU A 1 159 ? -2.176 -3.434 -12.511 1.00 77.69 159 LEU A C 1
ATOM 1154 O O . LEU A 1 159 ? -1.626 -4.181 -13.315 1.00 77.69 159 LEU A O 1
ATOM 1158 N N . ALA A 1 160 ? -3.139 -2.584 -12.870 1.00 77.12 160 ALA A N 1
ATOM 1159 C CA . ALA A 1 160 ? -3.585 -2.406 -14.243 1.00 77.12 160 ALA A CA 1
ATOM 1160 C C . ALA A 1 160 ? -2.452 -1.869 -15.125 1.00 77.12 160 ALA A C 1
ATOM 1162 O O . ALA A 1 160 ? -2.260 -2.375 -16.222 1.00 77.12 160 ALA A O 1
ATOM 1163 N N . GLY A 1 161 ? -1.652 -0.916 -14.642 1.00 71.56 161 GLY A N 1
ATOM 1164 C CA . GLY A 1 161 ? -0.472 -0.427 -15.354 1.00 71.56 161 GLY A CA 1
ATOM 1165 C C . GLY A 1 161 ? 0.509 -1.552 -15.691 1.00 71.56 161 GLY A C 1
ATOM 1166 O O . GLY A 1 161 ? 0.914 -1.683 -16.840 1.00 71.56 161 GLY A O 1
ATOM 1167 N N . VAL A 1 162 ? 0.812 -2.418 -14.723 1.00 69.56 162 VAL A N 1
ATOM 1168 C CA . VAL A 1 162 ? 1.755 -3.535 -14.900 1.00 69.56 162 VAL A CA 1
ATOM 1169 C C . VAL A 1 162 ? 1.190 -4.654 -15.781 1.00 69.56 162 VAL A C 1
ATOM 1171 O O . VAL A 1 162 ? 1.931 -5.248 -16.553 1.00 69.56 162 VAL A O 1
ATOM 1174 N N . VAL A 1 163 ? -0.105 -4.966 -15.682 1.00 72.12 163 VAL A N 1
ATOM 1175 C CA . VAL A 1 163 ? -0.716 -6.098 -16.408 1.00 72.12 163 VAL A CA 1
ATOM 1176 C C . VAL A 1 163 ? -1.208 -5.698 -17.800 1.00 72.12 163 VAL A C 1
ATOM 1178 O O . VAL A 1 163 ? -1.086 -6.469 -18.748 1.00 72.12 163 VAL A O 1
ATOM 1181 N N . VAL A 1 164 ? -1.782 -4.502 -17.932 1.00 69.62 164 VAL A N 1
ATOM 1182 C CA . VAL A 1 164 ? -2.522 -4.072 -19.125 1.00 69.62 164 VAL A CA 1
ATOM 1183 C C . VAL A 1 164 ? -1.653 -3.251 -20.080 1.00 69.62 164 VAL A C 1
ATOM 1185 O O . VAL A 1 164 ? -1.807 -3.410 -21.289 1.00 69.62 164 VAL A O 1
ATOM 1188 N N . ARG A 1 165 ? -0.697 -2.428 -19.602 1.00 66.50 165 ARG A N 1
ATOM 1189 C CA . ARG A 1 165 ? 0.196 -1.683 -20.522 1.00 66.50 165 ARG A CA 1
ATOM 1190 C C . ARG A 1 165 ? 1.035 -2.600 -21.418 1.00 66.50 165 ARG A C 1
ATOM 1192 O O . ARG A 1 165 ? 1.086 -2.304 -22.607 1.00 66.50 165 ARG A O 1
ATOM 1199 N N . PRO A 1 166 ? 1.636 -3.706 -20.936 1.00 62.09 166 PRO A N 1
ATOM 1200 C CA . PRO A 1 166 ? 2.392 -4.601 -21.813 1.00 62.09 166 PRO A CA 1
ATOM 1201 C C . PRO A 1 166 ? 1.514 -5.282 -22.869 1.00 62.09 166 PRO A C 1
ATOM 1203 O O . PRO A 1 166 ? 1.990 -5.591 -23.953 1.00 62.09 166 PRO A O 1
ATOM 1206 N N . ALA A 1 167 ? 0.229 -5.497 -22.566 1.00 60.94 167 ALA A N 1
ATOM 1207 C CA . ALA A 1 167 ? -0.726 -6.126 -23.476 1.00 60.94 167 ALA A CA 1
ATOM 1208 C C . ALA A 1 167 ? -1.288 -5.164 -24.542 1.00 60.94 167 ALA A C 1
ATOM 1210 O O . ALA A 1 167 ? -1.769 -5.620 -25.576 1.00 60.94 167 ALA A O 1
ATOM 1211 N N . LEU A 1 168 ? -1.250 -3.848 -24.292 1.00 61.84 168 LEU A N 1
ATOM 1212 C CA . LEU A 1 168 ? -1.775 -2.806 -25.188 1.00 61.84 168 LEU A CA 1
ATOM 1213 C C . LEU A 1 168 ? -0.683 -1.971 -25.880 1.00 61.84 168 LEU A C 1
ATOM 1215 O O . LEU A 1 168 ? -1.000 -1.160 -26.748 1.00 61.84 168 LEU A O 1
ATOM 1219 N N . GLY A 1 169 ? 0.581 -2.109 -25.476 1.00 53.38 169 GLY A N 1
ATOM 1220 C CA . GLY A 1 169 ? 1.687 -1.295 -25.975 1.00 53.38 169 GLY A CA 1
ATOM 1221 C C . GLY A 1 169 ? 2.137 -1.684 -27.384 1.00 53.38 169 GLY A C 1
ATOM 1222 O O . GLY A 1 169 ? 2.422 -2.849 -27.655 1.00 53.38 169 GLY A O 1
ATOM 1223 N N . SER A 1 170 ? 2.257 -0.689 -28.269 1.00 46.31 170 SER A N 1
ATOM 1224 C CA . SER A 1 170 ? 2.966 -0.835 -29.547 1.00 46.31 170 SER A CA 1
ATOM 1225 C C . SER A 1 170 ? 4.466 -1.089 -29.311 1.00 46.31 170 SER A C 1
ATOM 1227 O O . SER A 1 170 ? 5.022 -0.507 -28.378 1.00 46.31 170 SER A O 1
ATOM 1229 N N . PRO A 1 171 ? 5.166 -1.854 -30.173 1.00 48.47 171 PRO A N 1
ATOM 1230 C CA . PRO A 1 171 ? 6.560 -2.287 -29.964 1.00 48.47 171 PRO A CA 1
ATOM 1231 C C . PRO A 1 171 ? 7.648 -1.184 -29.996 1.00 48.47 171 PRO A C 1
ATOM 1233 O O . PRO A 1 171 ? 8.811 -1.496 -30.232 1.00 48.47 171 PRO A O 1
ATOM 1236 N N . GLY A 1 172 ? 7.304 0.100 -29.834 1.00 46.66 172 GLY A N 1
ATOM 1237 C CA . GLY A 1 172 ? 8.166 1.237 -30.194 1.00 46.66 172 GLY A CA 1
ATOM 1238 C C . GLY A 1 172 ? 8.698 2.116 -29.054 1.00 46.66 172 GLY A C 1
ATOM 1239 O O . GLY A 1 172 ? 9.650 2.856 -29.283 1.00 46.66 172 GLY A O 1
ATOM 1240 N N . GLU A 1 173 ? 8.142 2.060 -27.840 1.00 48.94 173 GLU A N 1
ATOM 1241 C CA . GLU A 1 173 ? 8.651 2.844 -26.699 1.00 48.94 173 GLU A CA 1
ATOM 1242 C C . GLU A 1 173 ? 9.595 1.983 -25.849 1.00 48.94 173 GLU A C 1
ATOM 1244 O O . GLU A 1 173 ? 9.184 1.234 -24.965 1.00 48.94 173 GLU A O 1
ATOM 1249 N N . ALA A 1 174 ? 10.885 2.061 -26.169 1.00 47.22 174 ALA A N 1
ATOM 1250 C CA . ALA A 1 174 ? 11.960 1.260 -25.591 1.00 47.22 174 ALA A CA 1
ATOM 1251 C C . ALA A 1 174 ? 12.337 1.674 -24.149 1.00 47.22 174 ALA A C 1
ATOM 1253 O O . ALA A 1 174 ? 13.463 2.099 -23.893 1.00 47.22 174 ALA A O 1
ATOM 1254 N N . SER A 1 175 ? 11.422 1.520 -23.189 1.00 54.56 175 SER A N 1
ATOM 1255 C CA . SER A 1 175 ? 11.788 1.415 -21.768 1.00 54.56 175 SER A CA 1
ATOM 1256 C C . SER A 1 175 ? 11.952 -0.060 -21.409 1.00 54.56 175 SER A C 1
ATOM 1258 O O . SER A 1 175 ? 11.032 -0.850 -21.594 1.00 54.56 175 SER A O 1
ATOM 1260 N N . LEU A 1 176 ? 13.116 -0.437 -20.873 1.00 54.00 176 LEU A N 1
ATOM 1261 C CA . LEU A 1 176 ? 13.477 -1.831 -20.571 1.00 54.00 176 LEU A CA 1
ATOM 1262 C C . LEU A 1 176 ? 12.535 -2.514 -19.555 1.00 54.00 176 LEU A C 1
ATOM 1264 O O . LEU A 1 176 ? 12.407 -3.735 -19.592 1.00 54.00 176 LEU A O 1
ATOM 1268 N N . THR A 1 177 ? 11.845 -1.761 -18.686 1.00 57.03 177 THR A N 1
ATOM 1269 C CA . THR A 1 177 ? 10.799 -2.292 -17.778 1.00 57.03 177 THR A CA 1
ATOM 1270 C C . THR A 1 177 ? 9.416 -1.670 -17.943 1.00 57.03 177 THR A C 1
ATOM 1272 O O . THR A 1 177 ? 8.461 -2.151 -17.335 1.00 57.03 177 THR A O 1
ATOM 1275 N N . GLY A 1 178 ? 9.294 -0.580 -18.703 1.00 62.34 178 GLY A N 1
ATOM 1276 C CA . GLY A 1 178 ? 8.081 0.244 -18.715 1.00 62.34 178 GLY A CA 1
ATOM 1277 C C . GLY A 1 178 ? 7.806 1.000 -17.402 1.00 62.34 178 GLY A C 1
ATOM 1278 O O . GLY A 1 178 ? 6.693 1.491 -17.225 1.00 62.34 178 GLY A O 1
ATOM 1279 N N . LEU A 1 179 ? 8.777 1.104 -16.479 1.00 62.94 179 LEU A N 1
ATOM 1280 C CA . LEU A 1 179 ? 8.657 1.878 -15.236 1.00 62.94 179 LEU A CA 1
ATOM 1281 C C . LEU A 1 179 ? 9.059 3.339 -15.461 1.00 62.94 179 LEU A C 1
ATOM 1283 O O . LEU A 1 179 ? 10.221 3.721 -15.356 1.00 62.94 179 LEU A O 1
ATOM 1287 N N . GLY A 1 180 ? 8.076 4.187 -15.735 1.00 71.06 180 GLY A N 1
ATOM 1288 C CA . GLY A 1 180 ? 8.276 5.617 -15.894 1.00 71.06 180 GLY A CA 1
ATOM 1289 C C . GLY A 1 180 ? 8.080 6.431 -14.606 1.00 71.06 180 GLY A C 1
ATOM 1290 O O . GLY A 1 180 ? 7.745 5.917 -13.531 1.00 71.06 180 GLY A O 1
ATOM 1291 N N . PRO A 1 181 ? 8.222 7.766 -14.714 1.00 73.25 181 PRO A N 1
ATOM 1292 C CA . PRO A 1 181 ? 7.892 8.703 -13.639 1.00 73.25 181 PRO A CA 1
ATOM 1293 C C . PRO A 1 181 ? 6.442 8.576 -13.146 1.00 73.25 181 PRO A C 1
ATOM 1295 O O . PRO A 1 181 ? 6.164 8.824 -11.973 1.00 73.25 181 PRO A O 1
ATOM 1298 N N . ALA A 1 182 ? 5.519 8.177 -14.029 1.00 74.00 182 ALA A N 1
ATOM 1299 C CA . ALA A 1 182 ? 4.114 7.967 -13.696 1.00 74.00 182 ALA A CA 1
ATOM 1300 C C . ALA A 1 182 ? 3.923 6.759 -12.764 1.00 74.00 182 ALA A C 1
ATOM 1302 O O . ALA A 1 182 ? 3.221 6.859 -11.757 1.00 74.00 182 ALA A O 1
ATOM 1303 N N . GLU A 1 183 ? 4.595 5.642 -13.048 1.00 77.94 183 GLU A N 1
ATOM 1304 C CA . GLU A 1 183 ? 4.606 4.445 -12.209 1.00 77.94 183 GLU A CA 1
ATOM 1305 C C . GLU A 1 183 ? 5.219 4.751 -10.839 1.00 77.94 183 GLU A C 1
ATOM 1307 O O . GLU A 1 183 ? 4.646 4.383 -9.812 1.00 77.94 183 GLU A O 1
ATOM 1312 N N . LEU A 1 184 ? 6.326 5.503 -10.796 1.00 82.62 184 LEU A N 1
ATOM 1313 C CA . LEU A 1 184 ? 6.915 5.953 -9.533 1.00 82.62 184 LEU A CA 1
ATOM 1314 C C . LEU A 1 184 ? 5.939 6.813 -8.723 1.00 82.62 184 LEU A C 1
ATOM 1316 O O . LEU A 1 184 ? 5.770 6.585 -7.524 1.00 82.62 184 LEU A O 1
ATOM 1320 N N . ALA A 1 185 ? 5.270 7.776 -9.362 1.00 82.81 185 ALA A N 1
ATOM 1321 C CA . ALA A 1 185 ? 4.274 8.614 -8.702 1.00 82.81 185 ALA A CA 1
ATOM 1322 C C . ALA A 1 185 ? 3.118 7.774 -8.133 1.00 82.81 185 ALA A C 1
ATOM 1324 O O . ALA A 1 185 ? 2.682 8.016 -7.006 1.00 82.81 185 ALA A O 1
ATOM 1325 N N . ALA A 1 186 ? 2.669 6.747 -8.861 1.00 82.38 186 ALA A N 1
ATOM 1326 C CA . ALA A 1 186 ? 1.650 5.814 -8.390 1.00 82.38 186 ALA A CA 1
ATOM 1327 C C . ALA A 1 186 ? 2.131 4.970 -7.193 1.00 82.38 186 ALA A C 1
ATOM 1329 O O . ALA A 1 186 ? 1.391 4.836 -6.214 1.00 82.38 186 ALA A O 1
ATOM 1330 N N . VAL A 1 187 ? 3.372 4.460 -7.211 1.00 83.50 187 VAL A N 1
ATOM 1331 C CA . VAL A 1 187 ? 3.975 3.742 -6.068 1.00 83.50 187 VAL A CA 1
ATOM 1332 C C . VAL A 1 187 ? 4.065 4.649 -4.844 1.00 83.50 187 VAL A C 1
ATOM 1334 O O . VAL A 1 187 ? 3.650 4.252 -3.755 1.00 83.50 187 VAL A O 1
ATOM 1337 N N . VAL A 1 188 ? 4.560 5.878 -5.013 1.00 86.38 188 VAL A N 1
ATOM 1338 C CA . VAL A 1 188 ? 4.675 6.863 -3.929 1.00 86.38 188 VAL A CA 1
ATOM 1339 C C . VAL A 1 188 ? 3.301 7.194 -3.357 1.00 86.38 188 VAL A C 1
ATOM 1341 O O . VAL A 1 188 ? 3.119 7.146 -2.141 1.00 86.38 188 VAL A O 1
ATOM 1344 N N . LEU A 1 189 ? 2.315 7.480 -4.210 1.00 86.25 189 LEU A N 1
ATOM 1345 C CA . LEU A 1 189 ? 0.954 7.781 -3.778 1.00 86.25 189 LEU A CA 1
ATOM 1346 C C . LEU A 1 189 ? 0.346 6.605 -3.002 1.00 86.25 189 LEU A C 1
ATOM 1348 O O . LEU A 1 189 ? -0.167 6.796 -1.899 1.00 86.25 189 LEU A O 1
ATOM 1352 N N . SER A 1 190 ? 0.465 5.386 -3.528 1.00 86.62 190 SER A N 1
ATOM 1353 C CA . SER A 1 190 ? -0.020 4.170 -2.869 1.00 86.62 190 SER A CA 1
ATOM 1354 C C . SER A 1 190 ? 0.652 3.953 -1.509 1.00 86.62 190 SER A C 1
ATOM 1356 O O . SER A 1 190 ? -0.031 3.710 -0.508 1.00 86.62 190 SER A O 1
ATOM 1358 N N . ALA A 1 191 ? 1.973 4.139 -1.425 1.00 85.88 191 ALA A N 1
ATOM 1359 C CA . ALA A 1 191 ? 2.728 4.030 -0.180 1.00 85.88 191 ALA A CA 1
ATOM 1360 C C . ALA A 1 191 ? 2.293 5.079 0.858 1.00 85.88 191 ALA A C 1
ATOM 1362 O O . ALA A 1 191 ? 2.091 4.747 2.029 1.00 85.88 191 ALA A O 1
ATOM 1363 N N . LEU A 1 192 ? 2.086 6.332 0.442 1.00 87.56 192 LEU A N 1
ATOM 1364 C CA . LEU A 1 192 ? 1.608 7.407 1.317 1.00 87.56 192 LEU A CA 1
ATOM 1365 C C . LEU A 1 192 ? 0.197 7.130 1.843 1.00 87.56 192 LEU A C 1
ATOM 1367 O O . LEU A 1 192 ? -0.066 7.305 3.036 1.00 87.56 192 LEU A O 1
ATOM 1371 N N . LEU A 1 193 ? -0.702 6.660 0.979 1.00 88.44 193 LEU A N 1
ATOM 1372 C CA . LEU A 1 193 ? -2.068 6.305 1.353 1.00 88.44 193 LEU A CA 1
ATOM 1373 C C . LEU A 1 193 ? -2.092 5.078 2.284 1.00 88.44 193 LEU A C 1
ATOM 1375 O O . LEU A 1 193 ? -2.812 5.072 3.286 1.00 88.44 193 LEU A O 1
ATOM 1379 N N . CYS A 1 194 ? -1.226 4.090 2.046 1.00 87.81 194 CYS A N 1
ATOM 1380 C CA . CYS A 1 194 ? -1.017 2.962 2.955 1.00 87.81 194 CYS A CA 1
ATOM 1381 C C . CYS A 1 194 ? -0.526 3.440 4.331 1.00 87.81 194 CYS A C 1
ATOM 1383 O O . CYS A 1 194 ? -1.086 3.079 5.366 1.00 87.81 194 CYS A O 1
ATOM 1385 N N . ALA A 1 195 ? 0.482 4.313 4.370 1.00 86.75 195 ALA A N 1
ATOM 1386 C CA . ALA A 1 195 ? 0.980 4.874 5.621 1.00 86.75 195 ALA A CA 1
ATOM 1387 C C . ALA A 1 195 ? -0.103 5.684 6.359 1.00 86.75 195 ALA A C 1
ATOM 1389 O O . ALA A 1 195 ? -0.211 5.608 7.586 1.00 86.75 195 ALA A O 1
ATOM 1390 N N . ALA A 1 196 ? -0.945 6.421 5.629 1.00 88.69 196 ALA A N 1
ATOM 1391 C CA . ALA A 1 196 ? -2.049 7.186 6.196 1.00 88.69 196 ALA A CA 1
ATOM 1392 C C . ALA A 1 196 ? -3.121 6.289 6.843 1.00 88.69 196 ALA A C 1
ATOM 1394 O O . ALA A 1 196 ? -3.544 6.583 7.966 1.00 88.69 196 ALA A O 1
ATOM 1395 N N . THR A 1 197 ? -3.515 5.181 6.200 1.00 88.69 197 THR A N 1
ATOM 1396 C CA . THR A 1 197 ? -4.488 4.226 6.774 1.00 88.69 197 THR A CA 1
ATOM 1397 C C . THR A 1 197 ? -3.951 3.578 8.056 1.00 88.69 197 THR A C 1
ATOM 1399 O O . THR A 1 197 ? -4.634 3.578 9.087 1.00 88.69 197 THR A O 1
ATOM 1402 N N . VAL A 1 198 ? -2.690 3.127 8.041 1.00 89.00 198 VAL A N 1
ATOM 1403 C CA . VAL A 1 198 ? -1.986 2.568 9.211 1.00 89.00 198 VAL A CA 1
ATOM 1404 C C . VAL A 1 198 ? -1.923 3.582 10.350 1.00 89.00 198 VAL A C 1
ATOM 1406 O O . VAL A 1 198 ? -2.240 3.254 11.500 1.00 89.00 198 VAL A O 1
ATOM 1409 N N . ARG A 1 199 ? -1.565 4.835 10.043 1.00 88.31 199 ARG A N 1
ATOM 1410 C CA . ARG A 1 199 ? -1.499 5.927 11.021 1.00 88.31 199 ARG A CA 1
ATOM 1411 C C . ARG A 1 199 ? -2.859 6.197 11.651 1.00 88.31 199 ARG A C 1
ATOM 1413 O O . ARG A 1 199 ? -2.930 6.335 12.871 1.00 88.31 199 ARG A O 1
ATOM 1420 N N . GLN A 1 200 ? -3.924 6.261 10.854 1.00 88.44 200 GLN A N 1
ATOM 1421 C CA . GLN A 1 200 ? -5.267 6.568 11.345 1.00 88.44 200 GLN A CA 1
ATOM 1422 C C . GLN A 1 200 ? -5.783 5.482 12.297 1.00 88.44 200 GLN A C 1
ATOM 1424 O O . GLN A 1 200 ? -6.210 5.800 13.408 1.00 88.44 200 GLN A O 1
ATOM 1429 N N . ILE A 1 201 ? -5.668 4.205 11.920 1.00 88.19 201 ILE A N 1
ATOM 1430 C CA . ILE A 1 201 ? -6.071 3.081 12.783 1.00 88.19 201 ILE A CA 1
ATOM 1431 C C . ILE A 1 201 ? -5.217 3.045 14.056 1.00 88.19 201 ILE A C 1
ATOM 1433 O O . ILE A 1 201 ? -5.750 2.974 15.165 1.00 88.19 201 ILE A O 1
ATOM 1437 N N . THR A 1 202 ? -3.893 3.169 13.924 1.00 88.62 202 THR A N 1
ATOM 1438 C CA . THR A 1 202 ? -2.977 3.152 15.076 1.00 88.62 202 THR A CA 1
ATOM 1439 C C . THR A 1 202 ? -3.267 4.312 16.038 1.00 88.62 202 THR A C 1
ATOM 1441 O O . THR A 1 202 ? -3.227 4.131 17.260 1.00 88.62 202 THR A O 1
ATOM 1444 N N . ALA A 1 203 ? -3.607 5.498 15.522 1.00 87.19 203 ALA A N 1
ATOM 1445 C CA . ALA A 1 203 ? -3.985 6.657 16.328 1.00 87.19 203 ALA A CA 1
ATOM 1446 C C . ALA A 1 203 ? -5.294 6.421 17.099 1.00 87.19 203 ALA A C 1
ATOM 1448 O O . ALA A 1 203 ? -5.333 6.678 18.306 1.00 87.19 203 ALA A O 1
ATOM 1449 N N . LEU A 1 204 ? -6.325 5.870 16.445 1.00 87.50 204 LEU A N 1
ATOM 1450 C CA . LEU A 1 204 ? -7.601 5.518 17.083 1.00 87.50 204 LEU A CA 1
ATOM 1451 C C . LEU A 1 204 ? -7.401 4.509 18.217 1.00 87.50 204 LEU A C 1
ATOM 1453 O O . LEU A 1 204 ? -7.823 4.746 19.351 1.00 87.50 204 LEU A O 1
ATOM 1457 N N . GLN A 1 205 ? -6.668 3.430 17.952 1.00 86.31 205 GLN A N 1
ATOM 1458 C CA . GLN A 1 205 ? -6.387 2.397 18.950 1.00 86.31 205 GLN A CA 1
ATOM 1459 C C . GLN A 1 205 ? -5.547 2.932 20.119 1.00 86.31 205 GLN A C 1
ATOM 1461 O O . GLN A 1 205 ? -5.782 2.586 21.281 1.00 86.31 205 GLN A O 1
ATOM 1466 N N . THR A 1 206 ? -4.592 3.824 19.844 1.00 86.81 206 THR A N 1
ATOM 1467 C CA . THR A 1 206 ? -3.778 4.463 20.887 1.00 86.81 206 THR A CA 1
ATOM 1468 C C . THR A 1 206 ? -4.618 5.401 21.754 1.00 86.81 206 THR A C 1
ATOM 1470 O O . THR A 1 206 ? -4.481 5.386 22.981 1.00 86.81 206 THR A O 1
ATOM 1473 N N . ALA A 1 207 ? -5.514 6.184 21.149 1.00 86.00 207 ALA A N 1
ATOM 1474 C CA . ALA A 1 207 ? -6.438 7.055 21.868 1.00 86.00 207 ALA A CA 1
ATOM 1475 C C . ALA A 1 207 ? -7.419 6.247 22.735 1.00 86.00 207 ALA A C 1
ATOM 1477 O O . ALA A 1 207 ? -7.583 6.552 23.919 1.00 86.00 207 ALA A O 1
ATOM 1478 N N . GLY A 1 208 ? -7.999 5.171 22.192 1.00 83.75 208 GLY A N 1
ATOM 1479 C CA . GLY A 1 208 ? -8.882 4.261 22.924 1.00 83.75 208 GLY A CA 1
ATOM 1480 C C . GLY A 1 208 ? -8.186 3.590 24.111 1.00 83.75 208 GLY A C 1
ATOM 1481 O O . GLY A 1 208 ? -8.713 3.580 25.224 1.00 83.75 208 GLY A O 1
ATOM 1482 N N . ALA A 1 209 ? -6.952 3.114 23.927 1.00 83.31 209 ALA A N 1
ATOM 1483 C CA . ALA A 1 209 ? -6.173 2.526 25.014 1.00 83.31 209 ALA A CA 1
ATOM 1484 C C . ALA A 1 209 ? -5.826 3.537 26.122 1.00 83.31 209 ALA A C 1
ATOM 1486 O O . ALA A 1 209 ? -5.828 3.179 27.301 1.00 83.31 209 ALA A O 1
ATOM 1487 N N . ARG A 1 210 ? -5.545 4.801 25.768 1.00 83.31 210 ARG A N 1
ATOM 1488 C CA . ARG A 1 210 ? -5.335 5.881 26.748 1.00 83.31 210 ARG A CA 1
ATOM 1489 C C . ARG A 1 210 ? -6.610 6.183 27.535 1.00 83.31 210 ARG A C 1
ATOM 1491 O O . ARG A 1 210 ? -6.520 6.362 28.745 1.00 83.31 210 ARG A O 1
ATOM 1498 N N . ARG A 1 211 ? -7.779 6.196 26.881 1.00 83.44 211 ARG A N 1
ATOM 1499 C CA . ARG A 1 211 ? -9.080 6.367 27.553 1.00 83.44 211 ARG A CA 1
ATOM 1500 C C . ARG A 1 211 ? -9.355 5.234 28.541 1.00 83.44 211 ARG A C 1
ATOM 1502 O O . ARG A 1 211 ? -9.645 5.520 29.694 1.00 83.44 211 ARG A O 1
ATOM 1509 N N . ARG A 1 212 ? -9.163 3.970 28.138 1.00 81.56 212 ARG A N 1
ATOM 1510 C CA . ARG A 1 212 ? -9.340 2.807 29.032 1.00 81.56 212 ARG A CA 1
ATOM 1511 C C . ARG A 1 212 ? -8.433 2.856 30.263 1.00 81.56 212 ARG A C 1
ATOM 1513 O O . ARG A 1 212 ? -8.879 2.519 31.346 1.00 81.56 212 ARG A O 1
ATOM 1520 N N . ARG A 1 213 ? -7.181 3.307 30.115 1.00 81.69 213 ARG A N 1
ATOM 1521 C CA . ARG A 1 213 ? -6.251 3.470 31.250 1.00 81.69 213 ARG A CA 1
ATOM 1522 C C . ARG A 1 213 ? -6.607 4.620 32.193 1.00 81.69 213 ARG A C 1
ATOM 1524 O O . ARG A 1 213 ? -6.184 4.593 33.338 1.00 81.69 213 ARG A O 1
ATOM 1531 N N . ARG A 1 214 ? -7.301 5.648 31.698 1.00 82.31 214 ARG A N 1
ATOM 1532 C CA . ARG A 1 214 ? -7.721 6.815 32.492 1.00 82.31 214 ARG A CA 1
ATOM 1533 C C . ARG A 1 214 ? -9.098 6.643 33.131 1.00 82.31 214 ARG A C 1
ATOM 1535 O O . ARG A 1 214 ? -9.456 7.465 33.966 1.00 82.31 214 ARG A O 1
ATOM 1542 N N . ALA A 1 215 ? -9.868 5.631 32.734 1.00 78.50 215 ALA A N 1
ATOM 1543 C CA . ALA A 1 215 ? -11.151 5.341 33.356 1.00 78.50 215 ALA A CA 1
ATOM 1544 C C . ALA A 1 215 ? -10.924 4.989 34.842 1.00 78.50 215 ALA A C 1
ATOM 1546 O O . ALA A 1 215 ? -10.083 4.129 35.120 1.00 78.50 215 ALA A O 1
ATOM 1547 N N . PRO A 1 216 ? -11.617 5.651 35.790 1.00 72.62 216 PRO A N 1
ATOM 1548 C CA . PRO A 1 216 ? -11.535 5.306 37.205 1.00 72.62 216 PRO A CA 1
ATOM 1549 C C . PRO A 1 216 ? -11.885 3.831 37.402 1.00 72.62 216 PRO A C 1
ATOM 1551 O O . PRO A 1 216 ? -12.803 3.329 36.748 1.00 72.62 216 PRO A O 1
ATOM 1554 N N . ALA A 1 217 ? -11.170 3.140 38.295 1.00 74.88 217 ALA A N 1
ATOM 1555 C CA . ALA A 1 217 ? -11.546 1.786 38.682 1.00 74.88 217 ALA A CA 1
ATOM 1556 C C . ALA A 1 217 ? -13.013 1.796 39.156 1.00 74.88 217 ALA A C 1
ATOM 1558 O O . ALA A 1 217 ? -13.391 2.720 39.889 1.00 74.88 217 ALA A O 1
ATOM 1559 N N . PRO A 1 218 ? -13.848 0.832 38.726 1.00 67.50 218 PRO A N 1
ATOM 1560 C CA . PRO A 1 218 ? -15.221 0.752 39.200 1.00 67.50 218 PRO A CA 1
ATOM 1561 C C . PRO A 1 218 ? -15.188 0.705 40.727 1.00 67.50 218 PRO A C 1
ATOM 1563 O O . PRO A 1 218 ? -14.507 -0.144 41.306 1.00 67.50 218 PRO A O 1
ATOM 1566 N N . ARG A 1 219 ? -15.859 1.666 41.379 1.00 71.69 219 ARG A N 1
ATOM 1567 C CA . ARG A 1 219 ? -15.995 1.649 42.839 1.00 71.69 219 ARG A CA 1
ATOM 1568 C C . ARG A 1 219 ? -16.632 0.307 43.206 1.00 71.69 219 ARG A C 1
ATOM 1570 O O . ARG A 1 219 ? -17.644 -0.028 42.587 1.00 71.69 219 ARG A O 1
ATOM 1577 N N . PRO A 1 220 ? -16.059 -0.464 44.147 1.00 70.06 220 PRO A N 1
ATOM 1578 C CA . PRO A 1 220 ? -16.697 -1.685 44.607 1.00 70.06 220 PRO A CA 1
ATOM 1579 C C . PRO A 1 220 ? -18.085 -1.307 45.120 1.00 70.06 220 PRO A C 1
ATOM 1581 O O . PRO A 1 220 ? -18.217 -0.497 46.038 1.00 70.06 220 PRO A O 1
ATOM 1584 N N . VAL A 1 221 ? -19.117 -1.820 44.453 1.00 76.25 221 VAL A N 1
ATOM 1585 C CA . VAL A 1 221 ? -20.490 -1.711 44.938 1.00 76.25 221 VAL A CA 1
ATOM 1586 C C . VAL A 1 221 ? -20.509 -2.482 46.259 1.00 76.25 221 VAL A C 1
ATOM 1588 O O . VAL A 1 221 ? -20.097 -3.646 46.251 1.00 76.25 221 VAL A O 1
ATOM 1591 N N . PRO A 1 222 ? -20.903 -1.867 47.389 1.00 70.25 222 PRO A N 1
ATOM 1592 C CA . PRO A 1 222 ? -21.040 -2.594 48.639 1.00 70.25 222 PRO A CA 1
ATOM 1593 C C . PRO A 1 222 ? -22.015 -3.741 48.391 1.00 70.25 222 PRO A C 1
ATOM 1595 O O . PRO A 1 222 ? -23.158 -3.500 48.005 1.00 70.25 222 PRO A O 1
ATOM 1598 N N . GLN A 1 223 ? -21.554 -4.982 48.547 1.00 68.62 223 GLN A N 1
ATOM 1599 C CA . GLN A 1 223 ? -22.461 -6.115 48.643 1.00 68.62 223 GLN A CA 1
ATOM 1600 C C . GLN A 1 223 ? -23.266 -5.894 49.917 1.00 68.62 223 GLN A C 1
ATOM 1602 O O . GLN A 1 223 ? -22.773 -6.114 51.022 1.00 68.62 223 GLN A O 1
ATOM 1607 N N . THR A 1 224 ? -24.478 -5.369 49.766 1.00 71.88 224 THR A N 1
ATOM 1608 C CA . THR A 1 224 ?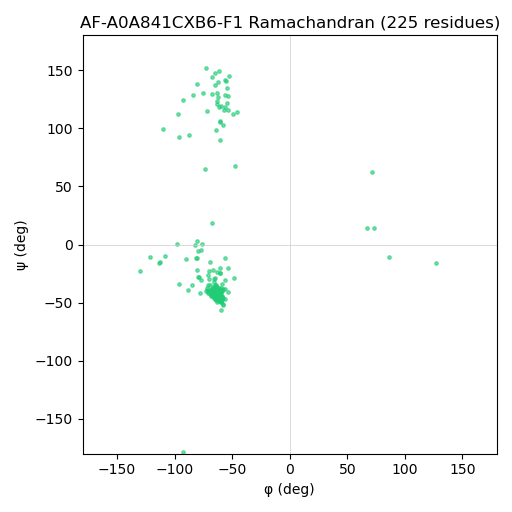 -25.464 -5.342 50.834 1.00 71.88 224 THR A CA 1
ATOM 1609 C C . THR A 1 224 ? -25.717 -6.797 51.194 1.00 71.88 224 THR A C 1
ATOM 1611 O O . THR A 1 224 ? -26.305 -7.543 50.412 1.00 71.88 224 THR A O 1
ATOM 1614 N N . ALA A 1 225 ? -25.181 -7.214 52.338 1.00 63.31 225 ALA A N 1
ATOM 1615 C CA . ALA A 1 225 ? -25.502 -8.482 52.957 1.00 63.31 225 ALA A CA 1
ATOM 1616 C C . ALA A 1 225 ? -2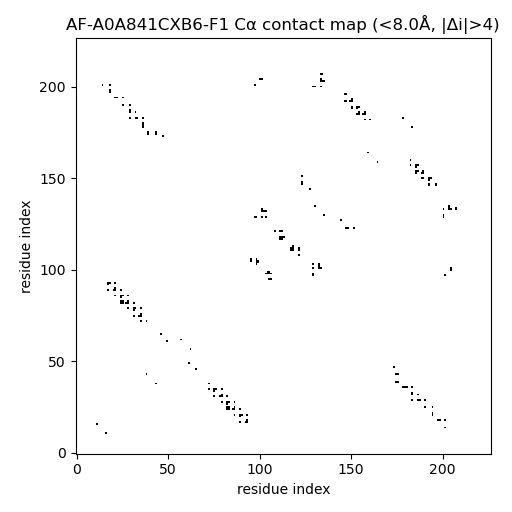7.016 -8.497 53.193 1.00 63.31 225 ALA A C 1
ATOM 1618 O O . ALA A 1 225 ? -27.519 -7.805 54.078 1.00 63.31 225 ALA A O 1
ATOM 1619 N N . ALA A 1 226 ? -27.741 -9.215 52.337 1.00 65.19 226 ALA A N 1
ATOM 1620 C CA . ALA A 1 226 ? -29.095 -9.628 52.640 1.00 65.19 226 ALA A CA 1
ATOM 1621 C C . ALA A 1 226 ? -28.981 -10.725 53.701 1.00 65.19 226 ALA A C 1
ATOM 1623 O O . ALA A 1 226 ? -28.342 -11.754 53.468 1.00 65.19 226 ALA A O 1
ATOM 1624 N N . GLN A 1 227 ? -29.502 -10.386 54.878 1.00 54.78 227 GLN A N 1
ATOM 1625 C CA . GLN A 1 227 ? -29.736 -11.263 56.018 1.00 54.78 227 GLN A CA 1
ATOM 1626 C C . GLN A 1 227 ? -30.739 -12.363 55.672 1.00 54.78 227 GLN A C 1
ATOM 1628 O O . GLN A 1 227 ? -31.616 -12.104 54.814 1.00 54.78 227 GLN A O 1
#

Sequence (227 aa):
MRPAPSLPKRSASPRGRSASAVYAALAAQVAATTALVVFEAVRGERLAREIAALGGDTEAPGAQVLAGAATVFALLVLLAAATTAASAAAYLVWLAGAERHAGLRASRALAGWFVPVLNLVAPPVLLDRLWRASGPPAGQRGPWTALLAAWWLSWLGLLAGVVVRPALGSPGEASLTGLGPAELAAVVLSALLCAATVRQITALQTAGARRRRRAPAPRPVPQTAAQ

Organism: Planomonospora venezuelensis (NCBI:txid1999)

pLDDT: mean 74.74, std 12.22, range [46.31, 91.38]

Mean predicted aligned error: 12.25 Å

InterPro domains:
  IPR025565 Domain of unknown function DUF4328 [PF14219] (59-203)

Secondary structure (DSSP, 8-state):
-PPPPPPP-----HHHHHHHHHHHHHHHHHHHHHHHHHHHHHHHHHHHHHHHH-TT-TTSTHHHHHHHHHHHHHHHHHHHHHHHHHHHHHHHHHHHHHHHHTT----THHHHTTSHHHHTTHHHHHHHHHHHHT-PPTT-HHHHHHHHHHHHHHHHHHHHHHHHHHHH--TT---SS---HHHHHHHHHHHHHHHHHHHHHHHHHHHHHHHHHHSPPPP--------

Nearest PDB structures (foldseek):
  8vsi-assembly1_A  TM=3.556E-01  e=5.242E+00  Escherichia coli